Protein AF-A0AA40E541-F1 (afdb_monomer)

Structure (mmCIF, N/CA/C/O backbone):
data_AF-A0AA40E541-F1
#
_entry.id   AF-A0AA40E541-F1
#
loop_
_atom_site.group_PDB
_atom_site.id
_atom_site.type_symbol
_atom_site.label_atom_id
_atom_site.label_alt_id
_atom_site.label_comp_id
_atom_site.label_asym_id
_atom_site.label_entity_id
_atom_site.label_seq_id
_atom_site.pdbx_PDB_ins_code
_atom_site.Cartn_x
_atom_site.Cartn_y
_atom_site.Cartn_z
_atom_site.occupancy
_atom_site.B_iso_or_equiv
_atom_site.auth_seq_id
_atom_site.auth_comp_id
_atom_site.auth_asym_id
_atom_site.auth_atom_id
_atom_site.pdbx_PDB_model_num
ATOM 1 N N . MET A 1 1 ? 20.716 -29.247 -74.051 1.00 47.50 1 MET A N 1
ATOM 2 C CA . MET A 1 1 ? 21.606 -28.168 -73.575 1.00 47.50 1 MET A CA 1
ATOM 3 C C . MET A 1 1 ? 20.846 -27.416 -72.499 1.00 47.50 1 MET A C 1
ATOM 5 O O . MET A 1 1 ? 19.844 -26.790 -72.810 1.00 47.50 1 MET A O 1
ATOM 9 N N . ALA A 1 2 ? 21.219 -27.636 -71.240 1.00 46.09 2 ALA A N 1
ATOM 10 C CA . ALA A 1 2 ? 20.548 -27.084 -70.070 1.00 46.09 2 ALA A CA 1
ATOM 11 C C . ALA A 1 2 ? 21.276 -25.807 -69.642 1.00 46.09 2 ALA A C 1
ATOM 13 O O . ALA A 1 2 ? 22.461 -25.866 -69.323 1.00 46.09 2 ALA A O 1
ATOM 14 N N . THR A 1 3 ? 20.574 -24.676 -69.639 1.00 53.47 3 THR A N 1
ATOM 15 C CA . THR A 1 3 ? 21.095 -23.409 -69.116 1.00 53.47 3 THR A CA 1
ATOM 16 C C . THR A 1 3 ? 20.297 -23.066 -67.867 1.00 53.47 3 THR A C 1
ATOM 18 O O . THR A 1 3 ? 19.161 -22.608 -67.947 1.00 53.47 3 THR A O 1
ATOM 21 N N . ALA A 1 4 ? 20.886 -23.363 -66.711 1.00 47.44 4 ALA A N 1
ATOM 22 C CA . ALA A 1 4 ? 20.394 -22.940 -65.410 1.00 47.44 4 ALA A CA 1
ATOM 23 C C . ALA A 1 4 ? 20.701 -21.447 -65.214 1.00 47.44 4 ALA A C 1
ATOM 25 O O . ALA A 1 4 ? 21.838 -21.017 -65.405 1.00 47.44 4 ALA A O 1
ATOM 26 N N . LEU A 1 5 ? 19.694 -20.662 -64.832 1.00 50.91 5 LEU A N 1
ATOM 27 C CA . LEU A 1 5 ? 19.868 -19.290 -64.352 1.00 50.91 5 LEU A CA 1
ATOM 28 C C . LEU A 1 5 ? 19.997 -19.323 -62.820 1.00 50.91 5 LEU A C 1
ATOM 30 O O . LEU A 1 5 ? 19.204 -20.015 -62.175 1.00 50.91 5 LEU A O 1
ATOM 34 N N . PRO A 1 6 ? 20.963 -18.614 -62.211 1.00 55.34 6 PRO A N 1
ATOM 35 C CA . PRO A 1 6 ? 21.108 -18.603 -60.764 1.00 55.34 6 PRO A CA 1
ATOM 36 C C . PRO A 1 6 ? 20.021 -17.748 -60.103 1.00 55.34 6 PRO A C 1
ATOM 38 O O . PRO A 1 6 ? 19.799 -16.589 -60.453 1.00 55.34 6 PRO A O 1
ATOM 41 N N . VAL A 1 7 ? 19.371 -18.346 -59.106 1.00 52.56 7 VAL A N 1
ATOM 42 C CA . VAL A 1 7 ? 18.504 -17.690 -58.126 1.00 52.56 7 VAL A CA 1
ATOM 43 C C . VAL A 1 7 ? 19.366 -16.760 -57.274 1.00 52.56 7 VAL A C 1
ATOM 45 O O . VAL A 1 7 ? 20.204 -17.222 -56.503 1.00 52.56 7 VAL A O 1
ATOM 48 N N . VAL A 1 8 ? 19.161 -15.450 -57.395 1.00 52.06 8 VAL A N 1
ATOM 49 C CA . VAL A 1 8 ? 19.723 -14.471 -56.458 1.00 52.06 8 VAL A CA 1
ATOM 50 C C . VAL A 1 8 ? 18.657 -14.180 -55.407 1.00 52.06 8 VAL A C 1
ATOM 52 O O . VAL A 1 8 ? 17.771 -13.353 -55.605 1.00 52.06 8 VAL A O 1
ATOM 55 N N . LEU A 1 9 ? 18.721 -14.906 -54.290 1.00 50.31 9 LEU A N 1
ATOM 56 C CA . LEU A 1 9 ? 17.942 -14.608 -53.092 1.00 50.31 9 LEU A CA 1
ATOM 57 C C . LEU A 1 9 ? 18.606 -13.418 -52.380 1.00 50.31 9 LEU A C 1
ATOM 59 O O . LEU A 1 9 ? 19.571 -13.591 -51.637 1.00 50.31 9 LEU A O 1
ATOM 63 N N . VAL A 1 10 ? 18.121 -12.200 -52.623 1.00 54.09 10 VAL A N 1
ATOM 64 C CA . VAL A 1 10 ? 18.523 -11.028 -51.831 1.00 54.09 10 VAL A CA 1
ATOM 65 C C . VAL A 1 10 ? 17.773 -11.089 -50.501 1.00 54.09 10 VAL A C 1
ATOM 67 O O . VAL A 1 10 ? 16.615 -10.691 -50.408 1.00 54.09 10 VAL A O 1
ATOM 70 N N . LEU A 1 11 ? 18.422 -11.638 -49.474 1.00 47.00 11 LEU A N 1
ATOM 71 C CA . LEU A 1 11 ? 17.928 -11.615 -48.100 1.00 47.00 11 LEU A CA 1
ATOM 72 C C . LEU A 1 11 ? 18.256 -10.246 -47.485 1.00 47.00 11 LEU A C 1
ATOM 74 O O . LEU A 1 11 ? 19.340 -10.032 -46.944 1.00 47.00 11 LEU A O 1
ATOM 78 N N . THR A 1 12 ? 17.337 -9.291 -47.601 1.00 60.62 12 THR A N 1
ATOM 79 C CA . THR A 1 12 ? 17.442 -7.985 -46.942 1.00 60.62 12 THR A CA 1
ATOM 80 C C . THR A 1 12 ? 17.186 -8.152 -45.443 1.00 60.62 12 THR A C 1
ATOM 82 O O . THR A 1 12 ? 16.046 -8.221 -44.988 1.00 60.62 12 THR A O 1
ATOM 85 N N . LEU A 1 13 ? 18.264 -8.234 -44.661 1.00 50.56 13 L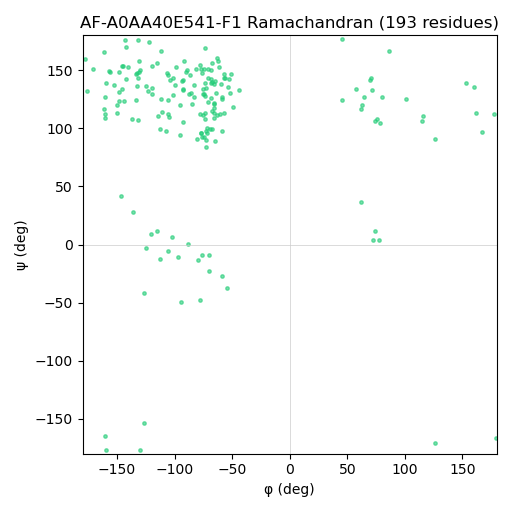EU A N 1
ATOM 86 C CA . LEU A 1 13 ? 18.227 -8.160 -43.202 1.00 50.56 13 LEU A CA 1
ATOM 87 C C . LEU A 1 13 ? 17.844 -6.729 -42.787 1.00 50.56 13 LEU A C 1
ATOM 89 O O . LEU A 1 13 ? 18.684 -5.829 -42.775 1.00 50.56 13 LEU A O 1
ATOM 93 N N . LEU A 1 14 ? 16.573 -6.504 -42.451 1.00 56.00 14 LEU A N 1
ATOM 94 C CA . LEU A 1 14 ? 16.128 -5.260 -41.827 1.00 56.00 14 LEU A CA 1
ATOM 95 C C . LEU A 1 14 ? 16.544 -5.284 -40.347 1.00 56.00 14 LEU A C 1
ATOM 97 O O . LEU A 1 14 ? 15.830 -5.815 -39.499 1.00 56.00 14 LEU A O 1
ATOM 101 N N . VAL A 1 15 ? 17.720 -4.740 -40.024 1.00 57.56 15 VAL A N 1
ATOM 102 C CA . VAL A 1 15 ? 18.107 -4.490 -38.628 1.00 57.56 15 VAL A CA 1
ATOM 103 C C . VAL A 1 15 ? 17.271 -3.317 -38.124 1.00 57.56 15 VAL A C 1
ATOM 105 O O . VAL A 1 15 ? 17.590 -2.155 -38.367 1.00 57.56 15 VAL A O 1
ATOM 108 N N . ALA A 1 16 ? 16.163 -3.625 -37.451 1.00 59.75 16 ALA A N 1
ATOM 109 C CA . ALA A 1 16 ? 15.388 -2.638 -36.717 1.00 59.75 16 ALA A CA 1
ATOM 110 C C . ALA A 1 16 ? 16.228 -2.147 -35.528 1.00 59.75 16 ALA A C 1
ATOM 112 O O . ALA A 1 16 ? 16.339 -2.811 -34.499 1.00 59.75 16 ALA A O 1
ATOM 113 N N . PHE A 1 17 ? 16.855 -0.984 -35.693 1.00 52.56 17 PHE A N 1
ATOM 114 C CA . PHE A 1 17 ? 17.489 -0.252 -34.605 1.00 52.56 17 PHE A CA 1
ATOM 115 C C . PHE A 1 17 ? 16.363 0.337 -33.748 1.00 52.56 17 PHE A C 1
ATOM 117 O O . PHE A 1 17 ? 15.855 1.419 -34.031 1.00 52.56 17 PHE A O 1
ATOM 124 N N . PHE A 1 18 ? 15.901 -0.409 -32.744 1.00 58.84 18 PHE A N 1
ATOM 125 C CA . PHE A 1 18 ? 15.016 0.151 -31.729 1.00 58.84 18 PHE A CA 1
ATOM 126 C C . PHE A 1 18 ? 15.841 1.161 -30.927 1.00 58.84 18 PHE A C 1
ATOM 128 O O . PHE A 1 18 ? 16.813 0.755 -30.285 1.00 58.84 18 PHE A O 1
ATOM 135 N N . PRO A 1 19 ? 15.527 2.468 -30.963 1.00 49.94 19 PRO A N 1
ATOM 136 C CA . PRO A 1 19 ? 16.206 3.410 -30.096 1.00 49.94 19 PRO A CA 1
ATOM 137 C C . PRO A 1 19 ? 15.874 3.022 -28.655 1.00 49.94 19 PRO A C 1
ATOM 139 O O . PRO A 1 19 ? 14.730 3.140 -28.215 1.00 49.94 19 PRO A O 1
ATOM 142 N N . THR A 1 20 ? 16.872 2.540 -27.916 1.00 56.03 20 THR A N 1
ATOM 143 C CA . THR A 1 20 ? 16.787 2.401 -26.464 1.00 56.03 20 THR A CA 1
ATOM 144 C C . THR A 1 20 ? 16.668 3.809 -25.900 1.00 56.03 20 THR A C 1
ATOM 146 O O . THR A 1 20 ? 17.668 4.481 -25.655 1.00 56.03 20 THR A O 1
ATOM 149 N N . ALA A 1 21 ? 15.438 4.303 -25.763 1.00 58.97 21 ALA A N 1
ATOM 150 C CA . ALA A 1 21 ? 15.176 5.549 -25.071 1.00 58.97 21 ALA A CA 1
ATOM 151 C C . ALA A 1 21 ? 15.742 5.400 -23.656 1.00 58.97 21 ALA A C 1
ATOM 153 O O . ALA A 1 21 ? 15.274 4.566 -22.877 1.00 58.97 21 ALA A O 1
ATOM 154 N N . ALA A 1 22 ? 16.788 6.168 -23.349 1.00 49.16 22 ALA A N 1
ATOM 155 C CA . ALA A 1 22 ? 17.340 6.261 -22.011 1.00 49.16 22 ALA A CA 1
ATOM 156 C C . ALA A 1 22 ? 16.223 6.761 -21.090 1.00 49.16 22 ALA A C 1
ATOM 158 O O . ALA A 1 22 ? 15.900 7.948 -21.059 1.00 49.16 22 ALA A O 1
ATOM 159 N N . ARG A 1 23 ? 15.565 5.836 -20.386 1.00 54.88 23 ARG A N 1
ATOM 160 C CA . ARG A 1 23 ? 14.575 6.183 -19.373 1.00 54.88 23 ARG A CA 1
ATOM 161 C C . ARG A 1 23 ? 15.326 6.901 -18.261 1.00 54.88 23 ARG A C 1
ATOM 163 O O . ARG A 1 23 ? 16.111 6.269 -17.551 1.00 54.88 23 ARG A O 1
ATOM 170 N N . ALA A 1 24 ? 15.104 8.212 -18.144 1.00 57.53 24 ALA A N 1
ATOM 171 C CA . ALA A 1 24 ? 15.492 8.977 -16.967 1.00 57.53 24 ALA A CA 1
ATOM 172 C C . ALA A 1 24 ? 15.105 8.167 -15.723 1.00 57.53 24 ALA A C 1
ATOM 174 O O . ALA A 1 24 ? 14.009 7.599 -15.682 1.00 57.53 24 ALA A O 1
ATOM 175 N N . GLN A 1 25 ? 16.021 8.042 -14.760 1.00 60.19 25 GLN A N 1
ATOM 176 C CA . GLN A 1 25 ? 15.754 7.270 -13.554 1.00 60.19 25 GLN A CA 1
ATOM 177 C C . GLN A 1 25 ? 14.777 8.037 -12.666 1.00 60.19 25 GLN A C 1
ATOM 179 O O . GLN A 1 25 ? 15.181 8.786 -11.787 1.00 60.19 25 GLN A O 1
ATOM 184 N N . GLN A 1 26 ? 13.486 7.901 -12.955 1.00 70.62 26 GLN A N 1
ATOM 185 C CA . GLN A 1 26 ? 12.441 8.387 -12.071 1.00 70.62 26 GLN A CA 1
ATOM 186 C C . GLN A 1 26 ? 12.375 7.438 -10.876 1.00 70.62 26 GLN A C 1
ATOM 188 O O . GLN A 1 26 ? 12.349 6.220 -11.054 1.00 70.62 26 GLN A O 1
ATOM 193 N N . GLN A 1 27 ? 12.436 8.013 -9.680 1.00 87.12 27 GLN A N 1
ATOM 194 C CA . GLN A 1 27 ? 12.235 7.298 -8.429 1.00 87.12 27 GLN A CA 1
ATOM 195 C C . GLN A 1 27 ? 10.741 6.989 -8.290 1.00 87.12 27 GLN A C 1
ATOM 197 O O . GLN A 1 27 ? 9.909 7.842 -8.605 1.00 87.12 27 GLN A O 1
ATOM 202 N N . LEU A 1 28 ? 10.418 5.783 -7.825 1.00 93.00 28 LEU A N 1
ATOM 203 C CA . LEU A 1 28 ? 9.060 5.423 -7.435 1.00 93.00 28 LEU A CA 1
ATOM 204 C C . LEU A 1 28 ? 8.668 6.251 -6.208 1.00 93.00 28 LEU A C 1
ATOM 206 O O . LEU A 1 28 ? 9.393 6.216 -5.215 1.00 93.00 28 LEU A O 1
ATOM 210 N N . VAL A 1 29 ? 7.589 7.032 -6.311 1.00 93.25 29 VAL A N 1
ATOM 211 C CA . VAL A 1 29 ? 7.151 7.960 -5.252 1.00 93.25 29 VAL A CA 1
ATOM 212 C C . VAL A 1 29 ? 5.626 8.056 -5.200 1.00 93.25 29 VAL A C 1
ATOM 214 O O . VAL A 1 29 ? 4.992 8.259 -6.240 1.00 93.25 29 VAL A O 1
ATOM 217 N N . PHE A 1 30 ? 5.040 7.977 -4.007 1.00 95.12 30 PHE A N 1
ATOM 218 C CA . PHE A 1 30 ? 3.647 8.311 -3.728 1.00 95.12 30 PHE A CA 1
ATOM 219 C C . PHE A 1 30 ? 3.392 9.813 -3.859 1.00 95.12 30 PHE A C 1
ATOM 221 O O . PHE A 1 30 ? 4.155 10.655 -3.399 1.00 95.12 30 PHE A O 1
ATOM 228 N N . LEU A 1 31 ? 2.257 10.164 -4.458 1.00 91.75 31 LEU A N 1
ATOM 229 C CA . LEU A 1 31 ? 1.871 11.553 -4.714 1.00 91.75 31 LEU A CA 1
ATOM 230 C C . LEU A 1 31 ? 0.768 12.062 -3.774 1.00 91.75 31 LEU A C 1
ATOM 232 O O . LEU A 1 31 ? 0.404 13.236 -3.840 1.00 91.75 31 LEU A O 1
ATOM 236 N N . ASN A 1 32 ? 0.204 11.195 -2.929 1.00 86.75 32 ASN A N 1
ATOM 237 C CA . ASN A 1 32 ? -0.943 11.537 -2.089 1.00 86.75 32 ASN A CA 1
ATOM 238 C C . ASN A 1 32 ? -0.488 12.092 -0.732 1.00 86.75 32 ASN A C 1
ATOM 240 O O . ASN A 1 32 ? 0.555 11.709 -0.205 1.00 86.75 32 ASN A O 1
ATOM 244 N N . GLY A 1 33 ? -1.287 12.997 -0.160 1.00 77.50 33 GLY A N 1
ATOM 245 C CA . GLY A 1 33 ? -0.981 13.652 1.119 1.00 77.50 33 GLY A CA 1
ATOM 246 C C . GLY A 1 33 ? -1.904 13.282 2.283 1.00 77.50 33 GLY A C 1
ATOM 247 O O . GLY A 1 33 ? -1.579 13.612 3.416 1.00 77.50 33 GLY A O 1
ATOM 248 N N . ASN A 1 34 ? -3.039 12.618 2.031 1.00 79.19 34 ASN A N 1
ATOM 249 C CA . ASN A 1 34 ? -3.995 12.224 3.069 1.00 79.19 34 ASN A CA 1
ATOM 250 C C . ASN A 1 34 ? -4.426 10.759 2.880 1.00 79.19 34 ASN A C 1
ATOM 252 O O . ASN A 1 34 ? -4.917 10.389 1.812 1.00 79.19 34 ASN A O 1
ATOM 256 N N . TYR A 1 35 ? -4.244 9.965 3.935 1.00 83.56 35 TYR A N 1
ATOM 257 C CA . TYR A 1 35 ? -4.561 8.535 4.015 1.00 83.56 35 TYR A CA 1
ATOM 258 C C . TYR A 1 35 ? -5.498 8.217 5.194 1.00 83.56 35 TYR A C 1
ATOM 260 O O . TYR A 1 35 ? -5.946 7.083 5.367 1.00 83.56 35 TYR A O 1
ATOM 268 N N . GLU A 1 36 ? -5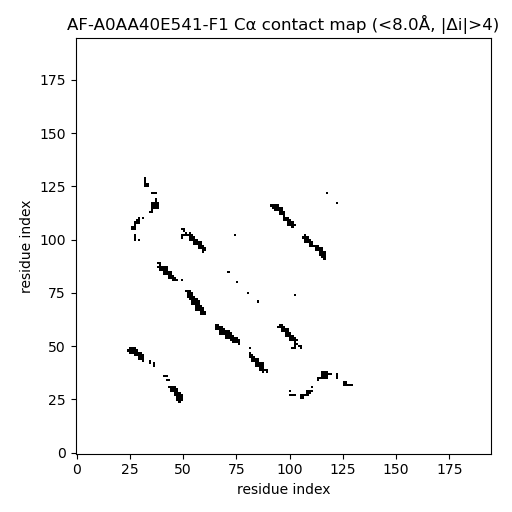.826 9.238 5.983 1.00 79.56 36 GLU A N 1
ATOM 269 C CA . GLU A 1 36 ? -6.727 9.186 7.121 1.00 79.56 36 GLU A CA 1
ATOM 270 C C . GLU A 1 36 ? -8.157 9.063 6.607 1.00 79.56 36 GLU A C 1
ATOM 272 O O . GLU A 1 36 ? -8.728 9.983 6.017 1.00 79.56 36 GLU A O 1
ATOM 277 N N . THR A 1 37 ? -8.735 7.877 6.783 1.00 80.19 37 THR A N 1
ATOM 278 C CA . THR A 1 37 ? -10.084 7.589 6.305 1.00 80.19 37 THR A CA 1
ATOM 279 C C . THR A 1 37 ? -10.922 6.883 7.367 1.00 80.19 37 THR A C 1
ATOM 281 O O . THR A 1 37 ? -10.403 6.094 8.166 1.00 80.19 37 THR A O 1
ATOM 284 N N . PRO A 1 38 ? -12.242 7.144 7.397 1.00 81.56 38 PRO A N 1
ATOM 285 C CA . PRO A 1 38 ? -13.154 6.397 8.252 1.00 81.56 38 PRO A CA 1
ATOM 286 C C . PRO A 1 38 ? -13.181 4.919 7.873 1.00 81.56 38 PRO A C 1
ATOM 288 O O . PRO A 1 38 ? -12.926 4.550 6.722 1.00 81.56 38 PRO A O 1
ATOM 291 N N . ARG A 1 39 ? -13.595 4.071 8.820 1.00 86.06 39 ARG A N 1
ATOM 292 C CA . ARG A 1 39 ? -13.736 2.631 8.579 1.00 86.06 39 ARG A CA 1
ATOM 293 C C . ARG A 1 39 ? -14.577 2.351 7.329 1.00 86.06 39 ARG A C 1
ATOM 295 O O . ARG A 1 39 ? -15.683 2.868 7.170 1.00 86.06 39 ARG A O 1
ATOM 302 N N . GLY A 1 40 ? -14.051 1.490 6.464 1.00 79.31 40 GLY A N 1
ATOM 303 C CA . GLY A 1 40 ? -14.710 1.026 5.247 1.00 79.31 40 GLY A CA 1
ATOM 304 C C . GLY A 1 40 ? -14.748 2.058 4.120 1.00 79.31 40 GLY A C 1
ATOM 305 O O . GLY A 1 40 ? -15.476 1.858 3.145 1.00 79.31 40 GLY A O 1
ATOM 306 N N . LYS A 1 41 ? -14.008 3.169 4.228 1.00 86.62 41 LYS A N 1
ATOM 307 C CA . LYS A 1 41 ? -13.880 4.138 3.138 1.00 86.62 41 LYS A CA 1
ATOM 308 C C . LYS A 1 41 ? -12.659 3.832 2.266 1.00 86.62 41 LYS A C 1
ATOM 310 O O . LYS A 1 41 ? -11.628 3.415 2.785 1.00 86.62 41 LYS A O 1
ATOM 315 N N . PRO A 1 42 ? -12.780 4.009 0.939 1.00 92.19 42 PRO A N 1
ATOM 316 C CA . PRO A 1 42 ? -11.661 3.818 0.030 1.00 92.19 42 PRO A CA 1
ATOM 317 C C . PRO A 1 42 ? -10.595 4.899 0.227 1.00 92.19 42 PRO A C 1
ATOM 319 O O . PRO A 1 42 ? -10.918 6.075 0.394 1.00 92.19 42 PRO A O 1
ATOM 322 N N . ILE A 1 43 ? -9.335 4.493 0.116 1.00 92.75 43 ILE A N 1
ATOM 323 C CA . ILE A 1 43 ? -8.160 5.358 0.106 1.00 92.75 43 ILE A CA 1
ATOM 324 C C . ILE A 1 43 ? -7.649 5.411 -1.339 1.00 92.75 43 ILE A C 1
ATOM 326 O O . ILE A 1 43 ? -7.196 4.387 -1.863 1.00 92.75 43 ILE A O 1
ATOM 330 N N . PRO A 1 44 ? -7.726 6.561 -2.033 1.00 94.06 44 PRO A N 1
ATOM 331 C CA . PRO A 1 44 ? -7.071 6.695 -3.324 1.00 94.06 44 PRO A CA 1
ATOM 332 C C . PRO A 1 44 ? -5.557 6.665 -3.113 1.00 94.06 44 PRO A C 1
ATOM 334 O O . PRO A 1 44 ? -5.048 7.288 -2.184 1.00 94.06 44 PRO A O 1
ATOM 337 N N . LEU A 1 45 ? -4.838 5.989 -4.003 1.00 95.50 45 LEU A N 1
ATOM 338 C CA . LEU A 1 45 ? -3.382 5.946 -4.070 1.00 95.50 45 LEU A CA 1
ATOM 339 C C . LEU A 1 45 ? -2.955 6.417 -5.458 1.00 95.50 45 LEU A C 1
ATOM 341 O O . LEU A 1 45 ? -3.509 5.969 -6.462 1.00 95.50 45 LEU A O 1
ATOM 345 N N . LYS A 1 46 ? -1.980 7.323 -5.518 1.00 95.94 46 LYS A N 1
ATOM 346 C CA . LYS A 1 46 ? -1.308 7.703 -6.761 1.00 95.94 46 LYS A CA 1
ATOM 347 C C . LYS A 1 46 ? 0.190 7.698 -6.559 1.00 95.94 46 LYS A C 1
ATOM 349 O O . LYS A 1 46 ? 0.667 8.044 -5.479 1.00 95.94 46 LYS A O 1
ATOM 354 N N . TRP A 1 47 ? 0.912 7.361 -7.612 1.00 95.38 47 TRP A N 1
ATOM 355 C CA . TRP A 1 47 ? 2.367 7.341 -7.615 1.00 95.38 47 TRP A CA 1
ATOM 356 C C . TRP A 1 47 ? 2.914 7.815 -8.961 1.00 95.38 47 TRP A C 1
ATOM 358 O O . TRP A 1 47 ? 2.171 8.109 -9.892 1.00 95.38 47 TRP A O 1
ATOM 368 N N . THR A 1 48 ? 4.231 7.914 -9.059 1.00 95.00 48 THR A N 1
ATOM 369 C CA . THR A 1 48 ? 4.956 8.132 -10.313 1.00 95.00 48 THR A CA 1
ATOM 370 C C . THR A 1 48 ? 6.249 7.327 -10.311 1.00 95.00 48 THR A C 1
ATOM 372 O O . THR A 1 48 ? 6.637 6.782 -9.281 1.00 95.00 48 THR A O 1
ATOM 375 N N . GLY A 1 49 ? 6.923 7.252 -11.457 1.00 91.94 49 GLY A N 1
ATOM 376 C CA . GLY A 1 49 ? 8.265 6.681 -11.571 1.00 91.94 49 GLY A CA 1
ATOM 377 C C . GLY A 1 49 ? 8.345 5.154 -11.576 1.00 91.94 49 GLY A C 1
ATOM 378 O O . GLY A 1 49 ? 9.449 4.621 -11.659 1.00 91.94 49 GLY A O 1
ATOM 379 N N . ASN A 1 50 ? 7.216 4.436 -11.561 1.00 93.88 50 ASN A N 1
ATOM 380 C CA . ASN A 1 50 ? 7.226 2.981 -11.695 1.00 93.88 50 ASN A CA 1
ATOM 381 C C . ASN A 1 50 ? 7.726 2.551 -13.083 1.00 93.88 50 ASN A C 1
ATOM 383 O O . ASN A 1 50 ? 7.368 3.117 -14.120 1.00 93.88 50 ASN A O 1
ATOM 387 N N . ARG A 1 51 ? 8.556 1.509 -13.119 1.00 90.38 51 ARG A N 1
ATOM 388 C CA . ARG A 1 51 ? 9.136 0.961 -14.356 1.00 90.38 51 ARG A CA 1
ATOM 389 C C . ARG A 1 51 ? 8.387 -0.243 -14.905 1.00 90.38 51 ARG A C 1
ATOM 391 O O . ARG A 1 51 ? 8.641 -0.636 -16.047 1.00 90.38 51 ARG A O 1
ATOM 398 N N . GLY A 1 52 ? 7.471 -0.791 -14.121 1.00 91.00 52 GLY A N 1
ATOM 399 C CA . GLY A 1 52 ? 6.659 -1.948 -14.454 1.00 91.00 52 GLY A CA 1
ATOM 400 C C . GLY A 1 52 ? 5.414 -2.031 -13.571 1.00 91.00 52 GLY A C 1
ATOM 401 O O . GLY A 1 52 ? 5.042 -1.034 -12.939 1.00 91.00 52 GLY A O 1
ATOM 402 N N . PRO A 1 53 ? 4.761 -3.203 -13.554 1.00 95.88 53 PRO A N 1
ATOM 403 C CA . PRO A 1 53 ? 3.674 -3.478 -12.630 1.00 95.88 53 PRO A CA 1
ATOM 404 C C . PRO A 1 53 ? 4.122 -3.293 -11.177 1.00 95.88 53 PRO A C 1
ATOM 406 O O . PRO A 1 53 ? 5.255 -3.633 -10.841 1.00 95.88 53 PRO A O 1
ATOM 409 N N . VAL A 1 54 ? 3.236 -2.778 -10.326 1.00 97.44 54 VAL A N 1
ATOM 410 C CA . VAL A 1 54 ? 3.555 -2.485 -8.921 1.00 97.44 54 VAL A CA 1
ATOM 411 C C . VAL A 1 54 ? 2.919 -3.489 -7.965 1.00 97.44 54 VAL A C 1
ATOM 413 O O . VAL A 1 54 ? 1.814 -3.981 -8.202 1.00 97.44 54 VAL A O 1
ATOM 416 N N . ASN A 1 55 ? 3.591 -3.764 -6.855 1.00 98.00 55 ASN A N 1
ATOM 417 C CA . ASN A 1 55 ? 2.995 -4.409 -5.693 1.00 98.00 55 ASN A CA 1
ATOM 418 C C . ASN A 1 55 ? 2.663 -3.337 -4.661 1.00 98.00 55 ASN A C 1
ATOM 420 O O . ASN A 1 55 ? 3.472 -2.443 -4.415 1.00 98.00 55 ASN A O 1
ATOM 424 N N . ILE A 1 56 ? 1.489 -3.448 -4.047 1.00 98.25 56 ILE A N 1
ATOM 425 C CA . ILE A 1 56 ? 1.055 -2.567 -2.965 1.00 98.25 56 ILE A CA 1
ATOM 426 C C . ILE A 1 56 ? 0.809 -3.431 -1.736 1.00 98.25 56 ILE A C 1
ATOM 428 O O . ILE A 1 56 ? 0.086 -4.431 -1.799 1.00 98.25 56 ILE A O 1
ATOM 432 N N . THR A 1 57 ? 1.399 -3.035 -0.614 1.00 98.31 57 THR A N 1
ATOM 433 C CA . THR A 1 57 ? 1.332 -3.780 0.644 1.00 98.31 57 THR A CA 1
ATOM 434 C C . THR A 1 57 ? 0.985 -2.834 1.785 1.00 98.31 57 THR A C 1
ATOM 436 O O . THR A 1 57 ? 1.541 -1.747 1.880 1.00 98.31 57 THR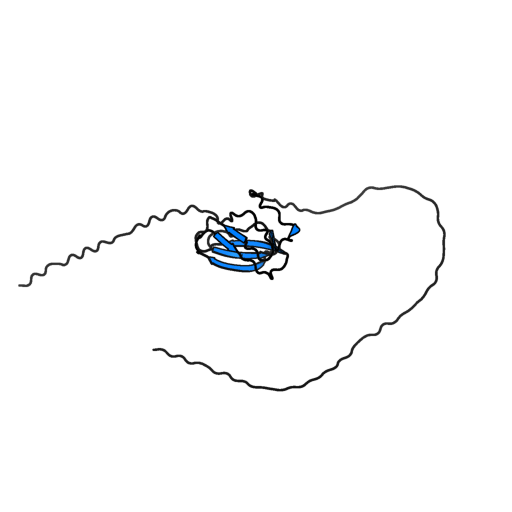 A O 1
ATOM 439 N N . LEU A 1 58 ? 0.077 -3.248 2.665 1.00 97.69 58 LEU A N 1
ATOM 440 C CA . LEU A 1 58 ? -0.186 -2.567 3.927 1.00 97.69 58 LEU A CA 1
ATOM 441 C C . LEU A 1 58 ? 0.769 -3.095 5.001 1.00 97.69 58 LEU A C 1
ATOM 443 O O . LEU A 1 58 ? 0.869 -4.310 5.214 1.00 97.69 58 LEU A O 1
ATOM 447 N N . MET A 1 59 ? 1.430 -2.175 5.686 1.00 97.81 59 MET A N 1
ATOM 448 C CA . MET A 1 59 ? 2.455 -2.415 6.693 1.00 97.81 59 MET A CA 1
ATOM 449 C C . MET A 1 59 ? 2.026 -1.824 8.044 1.00 97.81 59 MET A C 1
ATOM 451 O O . MET A 1 59 ? 1.249 -0.870 8.088 1.00 97.81 59 MET A O 1
ATOM 455 N N . ASN A 1 60 ? 2.530 -2.383 9.142 1.00 97.06 60 ASN A N 1
ATOM 456 C CA . ASN A 1 60 ? 2.338 -1.898 10.515 1.00 97.06 60 ASN A CA 1
ATOM 457 C C . ASN A 1 60 ? 3.603 -2.169 11.341 1.00 97.06 60 ASN A C 1
ATOM 459 O O . ASN A 1 60 ? 4.342 -3.106 11.047 1.00 97.06 60 ASN A O 1
ATOM 463 N N . GLY A 1 61 ? 3.840 -1.369 12.378 1.00 93.56 61 GLY A N 1
ATOM 464 C CA . GLY A 1 61 ? 4.959 -1.537 13.305 1.00 93.56 61 GLY A CA 1
ATOM 465 C C . GLY A 1 61 ? 5.799 -0.271 13.451 1.00 93.56 61 GLY A C 1
ATOM 466 O O . GLY A 1 61 ? 5.421 0.808 12.997 1.00 93.56 61 GLY A O 1
ATOM 467 N N . LEU A 1 62 ? 6.941 -0.407 14.125 1.00 90.06 62 LEU A N 1
ATOM 468 C CA . LEU A 1 62 ? 7.967 0.638 14.188 1.00 90.06 62 LEU A CA 1
ATOM 469 C C . LEU A 1 62 ? 8.777 0.650 12.888 1.00 90.06 62 LEU A C 1
ATOM 471 O O . LEU A 1 62 ? 8.913 -0.394 12.256 1.00 90.06 62 LEU A O 1
ATOM 475 N N . ASP A 1 63 ? 9.371 1.790 12.528 1.00 86.69 63 ASP A N 1
ATOM 476 C CA . ASP A 1 63 ? 10.125 1.960 11.274 1.00 86.69 63 ASP A CA 1
ATOM 477 C C . ASP A 1 63 ? 11.239 0.910 11.097 1.00 86.69 63 ASP A C 1
ATOM 479 O O . ASP A 1 63 ? 11.463 0.380 10.010 1.00 86.69 63 ASP A O 1
ATOM 483 N N . GLU A 1 64 ? 11.914 0.547 12.190 1.00 89.19 64 GLU A N 1
ATOM 484 C CA . GLU A 1 64 ? 12.976 -0.469 12.212 1.00 89.19 64 GLU A CA 1
ATOM 485 C C . GLU A 1 64 ? 12.459 -1.919 12.144 1.00 89.19 64 GLU A C 1
ATOM 487 O O . GLU A 1 64 ? 13.241 -2.862 12.003 1.00 89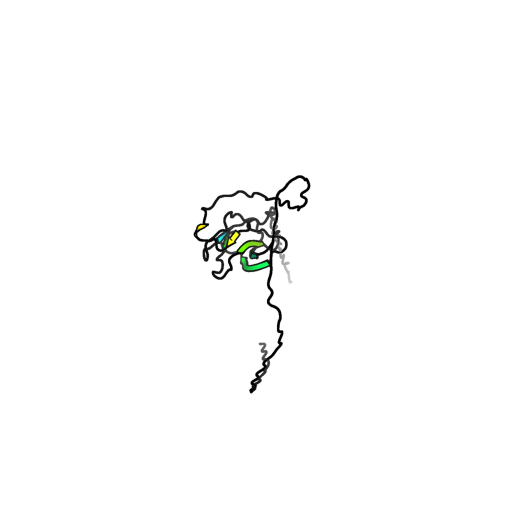.19 64 GLU A O 1
ATOM 492 N N . ASN A 1 65 ? 11.143 -2.121 12.257 1.00 92.88 65 ASN A N 1
ATOM 493 C CA . ASN A 1 65 ? 10.520 -3.438 12.307 1.00 92.88 65 ASN A CA 1
ATOM 494 C C . ASN A 1 65 ? 9.129 -3.494 11.652 1.00 92.88 65 ASN A C 1
ATOM 496 O O . ASN A 1 65 ? 8.224 -4.146 12.175 1.00 92.88 65 ASN A O 1
ATOM 500 N N . LEU A 1 66 ? 8.955 -2.843 10.499 1.00 95.12 66 LEU A N 1
ATOM 501 C CA . LEU A 1 66 ? 7.702 -2.901 9.746 1.00 95.12 66 LEU A CA 1
ATOM 502 C C . LEU A 1 66 ? 7.346 -4.346 9.364 1.00 95.12 66 LEU A C 1
ATOM 504 O O . LEU A 1 66 ? 8.112 -5.056 8.709 1.00 95.12 66 LEU A O 1
ATOM 508 N N . GLN A 1 67 ? 6.145 -4.763 9.749 1.00 97.25 67 GLN A N 1
ATOM 509 C CA . GLN A 1 67 ? 5.563 -6.060 9.441 1.00 97.25 67 GLN A CA 1
ATOM 510 C C . GLN A 1 67 ? 4.509 -5.923 8.349 1.00 97.25 67 GLN A C 1
ATOM 512 O O . GLN A 1 67 ? 3.712 -4.984 8.327 1.00 97.25 67 GLN A O 1
ATOM 517 N N . ARG A 1 68 ? 4.473 -6.909 7.451 1.00 97.31 68 ARG A N 1
ATOM 518 C CA . ARG A 1 68 ? 3.417 -7.018 6.446 1.00 97.31 68 ARG A CA 1
ATOM 519 C C . ARG A 1 68 ? 2.110 -7.423 7.118 1.00 97.31 68 ARG A C 1
ATOM 521 O O . ARG A 1 68 ? 2.027 -8.504 7.691 1.00 97.31 68 ARG A O 1
ATOM 528 N N . VAL A 1 69 ? 1.081 -6.601 6.945 1.00 97.50 69 VAL A N 1
ATOM 529 C CA . VAL A 1 69 ? -0.282 -6.890 7.407 1.00 97.50 69 VAL A CA 1
ATOM 530 C C . VAL A 1 69 ? -1.096 -7.527 6.290 1.00 97.50 69 VAL A C 1
ATOM 532 O O . VAL A 1 69 ? -1.720 -8.566 6.482 1.00 97.50 69 VAL A O 1
ATOM 535 N N . LEU A 1 70 ? -1.075 -6.911 5.106 1.00 97.00 70 LEU A N 1
ATOM 536 C CA . LEU A 1 70 ? -1.921 -7.305 3.984 1.00 97.00 70 LEU A CA 1
ATOM 537 C C . LEU A 1 70 ? -1.216 -7.032 2.656 1.00 97.00 70 LEU A C 1
ATOM 539 O O . LEU A 1 70 ? -0.742 -5.925 2.418 1.00 97.00 70 LEU A O 1
ATOM 543 N N . VAL A 1 71 ? -1.205 -8.017 1.757 1.00 97.94 71 VAL A N 1
ATOM 544 C CA . VAL A 1 71 ? -0.907 -7.764 0.341 1.00 97.94 71 VAL A CA 1
ATOM 545 C C . VAL A 1 71 ? -2.166 -7.185 -0.290 1.00 97.94 71 VAL A C 1
ATOM 547 O O . VAL A 1 71 ? -3.180 -7.872 -0.381 1.00 97.94 71 VAL A O 1
ATOM 550 N N . VAL A 1 72 ? -2.113 -5.917 -0.692 1.00 97.38 72 VAL A N 1
ATOM 551 C CA . VAL A 1 72 ? -3.263 -5.215 -1.273 1.00 97.38 72 VAL A CA 1
ATOM 552 C C . VAL A 1 72 ? -3.447 -5.631 -2.728 1.00 97.38 72 VAL A C 1
ATOM 554 O O . VAL A 1 72 ? -4.551 -5.972 -3.147 1.00 97.38 72 VAL A O 1
ATOM 557 N N . VAL A 1 73 ? -2.359 -5.618 -3.500 1.00 97.88 73 VAL A N 1
ATOM 558 C CA . VAL A 1 73 ? -2.336 -6.092 -4.886 1.00 97.88 73 VAL A CA 1
ATOM 559 C C . VAL A 1 73 ? -0.910 -6.467 -5.293 1.00 97.88 73 VAL A C 1
ATOM 561 O O . VAL A 1 73 ? 0.059 -5.879 -4.814 1.00 97.88 73 VAL A O 1
ATOM 564 N N . THR A 1 74 ? -0.778 -7.444 -6.190 1.00 97.75 74 THR A N 1
ATOM 565 C CA . THR A 1 74 ? 0.499 -7.878 -6.772 1.00 97.75 74 THR A CA 1
ATOM 566 C C . THR A 1 74 ? 0.461 -7.687 -8.281 1.00 97.75 74 THR A C 1
ATOM 568 O O . THR A 1 74 ? -0.519 -8.062 -8.924 1.00 97.75 74 THR A O 1
ATOM 571 N N . GLY A 1 75 ? 1.525 -7.122 -8.851 1.00 96.38 75 GLY A N 1
ATOM 572 C CA . GLY A 1 75 ? 1.669 -6.946 -10.293 1.00 96.38 75 GLY A CA 1
ATOM 573 C C . GLY A 1 75 ? 0.598 -6.049 -10.917 1.00 96.38 75 GLY A C 1
ATOM 574 O O . GLY A 1 75 ? 0.148 -6.312 -12.033 1.00 96.38 75 GLY A O 1
ATOM 575 N N . TYR A 1 76 ? 0.163 -5.004 -10.213 1.00 97.31 76 TYR A N 1
ATOM 576 C CA . TYR A 1 76 ? -0.835 -4.075 -10.723 1.00 97.31 76 TYR A CA 1
ATOM 577 C C . TYR A 1 76 ? -0.296 -3.296 -11.928 1.00 97.31 76 TYR A C 1
ATOM 579 O O . TYR A 1 76 ? 0.696 -2.578 -11.832 1.00 97.31 76 TYR A O 1
ATOM 587 N N . ALA A 1 77 ? -0.990 -3.426 -13.057 1.00 94.25 77 ALA A N 1
ATOM 588 C CA . ALA A 1 77 ? -0.749 -2.686 -14.297 1.00 94.25 77 ALA A CA 1
ATOM 589 C C . ALA A 1 77 ? -2.073 -2.189 -14.915 1.00 94.25 77 ALA A C 1
ATOM 591 O O . ALA A 1 77 ? -2.209 -2.101 -16.136 1.00 94.25 77 ALA A O 1
ATOM 592 N N . GLY A 1 78 ? -3.085 -1.958 -14.069 1.00 90.31 78 GLY A N 1
ATOM 593 C CA . GLY A 1 78 ? -4.425 -1.559 -14.500 1.00 90.31 78 GLY A CA 1
ATOM 594 C C . GLY A 1 78 ? -4.494 -0.106 -14.988 1.00 90.31 78 GLY A C 1
ATOM 595 O O . GLY A 1 78 ? -3.534 0.639 -14.830 1.00 90.31 78 GLY A O 1
ATOM 596 N N . PRO A 1 79 ? -5.609 0.311 -15.615 1.00 89.81 79 PRO A N 1
ATOM 597 C CA . PRO A 1 79 ? -5.826 1.701 -15.998 1.00 89.81 79 PRO A CA 1
ATOM 598 C C . PRO A 1 79 ? -6.443 2.532 -14.845 1.00 89.81 79 PRO A C 1
ATOM 600 O O . PRO A 1 79 ? -7.489 2.139 -14.322 1.00 89.81 79 PRO A O 1
ATOM 603 N N . PRO A 1 80 ? -5.886 3.714 -14.510 1.00 92.56 80 PRO A N 1
ATOM 604 C CA . PRO A 1 80 ? -4.621 4.249 -15.009 1.00 92.56 80 PRO A CA 1
ATOM 605 C C . PRO A 1 80 ? -3.413 3.570 -14.314 1.00 92.56 80 PRO A C 1
ATOM 607 O O . PRO A 1 80 ? -3.527 3.147 -13.166 1.00 92.56 80 PRO A O 1
ATOM 610 N N . PRO A 1 81 ? -2.252 3.459 -14.988 1.00 91.06 81 PRO A N 1
ATOM 611 C CA . PRO A 1 81 ? -1.108 2.666 -14.505 1.00 91.06 81 PRO A CA 1
ATOM 612 C C . PRO A 1 81 ? -0.402 3.258 -13.275 1.00 91.06 81 PRO A C 1
ATOM 614 O O . PRO A 1 81 ? 0.4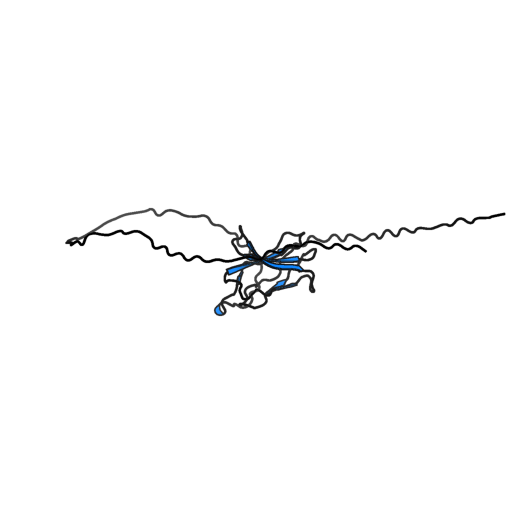89 2.626 -12.708 1.00 91.06 81 PRO A O 1
ATOM 617 N N . ASP A 1 82 ? -0.776 4.478 -12.901 1.00 94.50 82 ASP A N 1
ATOM 618 C CA . ASP A 1 82 ? -0.214 5.308 -11.840 1.00 94.50 82 ASP A CA 1
ATOM 619 C C . ASP A 1 82 ? -1.211 5.576 -10.695 1.00 94.50 82 ASP A C 1
ATOM 621 O O . ASP A 1 82 ? -0.975 6.449 -9.853 1.00 94.50 82 ASP A O 1
ATOM 625 N N . SER A 1 83 ? -2.347 4.864 -10.651 1.00 95.25 83 SER A N 1
ATOM 626 C CA . SER A 1 83 ? -3.286 4.965 -9.532 1.00 95.25 83 SER A CA 1
ATOM 627 C C . SER A 1 83 ? -3.974 3.654 -9.173 1.00 95.25 83 SER A C 1
ATOM 629 O O . SER A 1 83 ? -4.156 2.762 -9.994 1.00 95.25 83 SER A O 1
ATOM 631 N N . PHE A 1 84 ? -4.382 3.551 -7.912 1.00 96.50 84 PHE A N 1
ATOM 632 C CA . PHE A 1 84 ? -5.161 2.437 -7.388 1.00 96.50 84 PHE A CA 1
ATOM 633 C C . PHE A 1 84 ? -6.085 2.935 -6.281 1.00 96.50 84 PHE A C 1
ATOM 635 O O . PHE A 1 84 ? -5.752 3.870 -5.557 1.00 96.50 84 PHE A O 1
ATOM 642 N N . VAL A 1 85 ? -7.251 2.312 -6.131 1.00 95.69 85 VAL A N 1
ATOM 643 C CA . VAL A 1 85 ? -8.152 2.594 -5.011 1.00 95.69 85 VAL A CA 1
ATOM 644 C C . VAL A 1 85 ? -8.050 1.440 -4.031 1.00 95.69 85 VAL A C 1
ATOM 646 O O . VAL A 1 85 ? -8.498 0.334 -4.319 1.00 95.69 85 VAL A O 1
ATOM 649 N N . PHE A 1 86 ? -7.447 1.700 -2.876 1.00 95.19 86 PHE A N 1
ATOM 650 C CA . PHE A 1 86 ? -7.368 0.723 -1.805 1.00 95.19 86 PHE A CA 1
ATOM 651 C C . PHE A 1 86 ? -8.659 0.740 -0.990 1.00 95.19 86 PHE A C 1
ATOM 653 O O . PHE A 1 86 ? -9.087 1.785 -0.507 1.00 95.19 86 PHE A O 1
ATOM 660 N N . ASN A 1 87 ? -9.280 -0.425 -0.822 1.00 94.31 87 ASN A N 1
ATOM 661 C CA . ASN A 1 87 ? -10.424 -0.630 0.058 1.00 94.31 87 ASN A CA 1
ATOM 662 C C . ASN A 1 87 ? -9.956 -1.422 1.286 1.00 94.31 87 ASN A C 1
ATOM 664 O O . ASN A 1 87 ? -9.852 -2.648 1.195 1.00 94.31 87 ASN A O 1
ATOM 668 N N . PRO A 1 88 ? -9.656 -0.761 2.420 1.00 93.00 88 PRO A N 1
ATOM 669 C CA . PRO A 1 88 ? -9.190 -1.470 3.598 1.00 93.00 88 PRO A CA 1
ATOM 670 C C . PRO A 1 88 ? -10.288 -2.398 4.143 1.00 93.00 88 PRO A C 1
ATOM 672 O O . PRO A 1 88 ? -11.459 -1.995 4.176 1.00 93.00 88 PRO A O 1
ATOM 675 N N . PRO A 1 89 ? -9.940 -3.612 4.607 1.00 92.12 89 PRO A N 1
ATOM 676 C CA . PRO A 1 89 ? -10.895 -4.505 5.253 1.00 92.12 89 PRO A CA 1
ATOM 677 C C . PRO A 1 89 ? -11.570 -3.834 6.458 1.00 92.12 89 PRO A C 1
ATOM 679 O O . PRO A 1 89 ? -10.955 -3.057 7.194 1.00 92.12 89 PRO A O 1
ATOM 682 N N . SER A 1 90 ? -12.857 -4.109 6.670 1.00 88.62 90 SER A N 1
ATOM 683 C CA . SER A 1 90 ? -13.622 -3.519 7.781 1.00 88.62 90 SER A CA 1
ATOM 684 C C . SER A 1 90 ? -13.204 -4.049 9.154 1.00 88.62 90 SER A C 1
ATOM 686 O O . SER A 1 90 ? -13.442 -3.391 10.165 1.00 88.62 90 SER A O 1
ATOM 688 N N . ASP A 1 91 ? -12.610 -5.236 9.176 1.00 90.75 91 ASP A N 1
ATOM 689 C CA . ASP A 1 91 ? -12.088 -5.962 10.331 1.00 90.75 91 ASP A CA 1
ATOM 690 C C . ASP A 1 91 ? -10.634 -5.603 10.667 1.00 90.75 91 ASP A C 1
ATOM 692 O O . ASP A 1 91 ? -10.097 -6.111 11.650 1.00 90.75 91 ASP A O 1
ATOM 696 N N . LEU A 1 92 ? -10.009 -4.694 9.905 1.00 92.25 92 LEU A N 1
ATOM 697 C CA . LEU A 1 92 ? -8.681 -4.195 10.239 1.00 92.25 92 LEU A CA 1
ATOM 698 C C . LEU A 1 92 ? -8.713 -3.539 11.642 1.00 92.25 92 LEU A C 1
ATOM 700 O O . LEU A 1 92 ? -9.587 -2.689 11.900 1.00 92.25 92 LEU A O 1
ATOM 704 N N . PRO A 1 93 ? -7.816 -3.946 12.564 1.00 92.69 93 PRO A N 1
ATOM 705 C CA . PRO A 1 93 ? -7.780 -3.390 13.909 1.00 92.69 93 PRO A CA 1
ATOM 706 C C . PRO A 1 93 ? -7.445 -1.896 13.884 1.00 92.69 93 PRO A C 1
ATOM 708 O O . PRO A 1 93 ? -6.947 -1.368 12.894 1.00 92.69 93 PRO A O 1
ATOM 711 N N . THR A 1 94 ? -7.766 -1.199 14.974 1.00 92.81 94 THR A N 1
ATOM 712 C CA . THR A 1 94 ? -7.380 0.207 15.115 1.00 92.81 94 THR A CA 1
ATOM 713 C C . THR A 1 94 ? -5.898 0.290 15.441 1.00 92.81 94 THR A C 1
ATOM 715 O O . THR A 1 94 ? -5.500 -0.097 16.537 1.00 92.81 94 THR A O 1
ATOM 718 N N . ASP A 1 95 ? -5.104 0.804 14.507 1.00 94.00 95 ASP A N 1
ATOM 719 C CA . ASP A 1 95 ? -3.658 0.962 14.666 1.00 94.00 95 ASP A CA 1
ATOM 720 C C . ASP A 1 95 ? -3.106 2.006 13.676 1.00 94.00 95 ASP A C 1
ATOM 722 O O . ASP A 1 95 ? -3.854 2.646 12.929 1.00 94.00 95 ASP A O 1
ATOM 726 N N . PHE A 1 96 ? -1.790 2.186 13.686 1.00 93.62 96 PHE A N 1
ATOM 727 C CA . PHE A 1 96 ? -1.033 2.956 12.719 1.00 93.62 96 PHE A CA 1
ATOM 728 C C . PHE A 1 96 ? -0.531 2.068 11.585 1.00 93.62 96 PHE A C 1
ATOM 730 O O . PHE A 1 96 ? 0.046 1.003 11.806 1.00 93.62 96 PHE A O 1
ATOM 737 N N . TYR A 1 97 ? -0.718 2.541 10.362 1.00 95.25 97 TYR A N 1
ATOM 738 C CA . TYR A 1 97 ? -0.365 1.820 9.154 1.00 95.25 97 TYR A CA 1
ATOM 739 C C . TYR A 1 97 ? 0.429 2.696 8.198 1.00 95.25 97 TYR A C 1
ATOM 741 O O . TYR A 1 97 ? 0.345 3.924 8.219 1.00 95.25 97 TYR A O 1
ATOM 749 N N . GLU A 1 98 ? 1.162 2.023 7.324 1.00 95.75 98 GLU A N 1
ATOM 750 C CA . GLU A 1 98 ? 1.823 2.598 6.161 1.00 95.75 98 GLU A CA 1
ATOM 751 C C . GLU A 1 98 ? 1.495 1.742 4.945 1.00 95.75 98 GLU A C 1
ATOM 753 O O . GLU A 1 98 ? 1.312 0.528 5.052 1.00 95.75 98 GLU A O 1
ATOM 758 N N . ILE A 1 99 ? 1.414 2.360 3.773 1.00 96.88 99 ILE A N 1
ATOM 759 C CA . ILE A 1 99 ? 1.270 1.632 2.518 1.00 96.88 99 ILE A CA 1
ATOM 760 C C . ILE A 1 99 ? 2.616 1.685 1.809 1.00 96.88 99 ILE A C 1
ATOM 762 O O . ILE A 1 99 ? 3.145 2.762 1.561 1.00 96.88 99 ILE A O 1
ATOM 766 N N . GLN A 1 100 ? 3.154 0.515 1.486 1.00 97.25 100 GLN A N 1
ATOM 767 C CA . GLN A 1 100 ? 4.355 0.335 0.682 1.00 97.25 100 GLN A CA 1
ATOM 768 C C . GLN A 1 100 ? 3.969 0.139 -0.785 1.00 97.25 100 GLN A C 1
ATOM 770 O O . GLN A 1 100 ? 3.024 -0.599 -1.084 1.00 97.25 100 GLN A O 1
ATOM 775 N N . ILE A 1 101 ? 4.748 0.725 -1.693 1.00 97.38 101 ILE A N 1
ATOM 776 C CA . ILE A 1 101 ? 4.719 0.425 -3.125 1.00 97.38 101 ILE A CA 1
ATOM 777 C C . ILE A 1 101 ? 6.110 0.039 -3.633 1.00 97.38 101 ILE A C 1
ATOM 779 O O . ILE A 1 101 ? 7.106 0.681 -3.309 1.00 97.38 101 ILE A O 1
ATOM 783 N N . GLU A 1 102 ? 6.178 -1.004 -4.456 1.00 96.50 102 GLU A N 1
ATOM 784 C CA . GLU A 1 102 ? 7.402 -1.452 -5.128 1.00 96.50 102 GLU A CA 1
ATOM 785 C C . GLU A 1 102 ? 7.103 -1.897 -6.566 1.00 96.50 102 GLU A C 1
ATOM 787 O O . GLU A 1 102 ? 6.000 -2.349 -6.863 1.00 96.50 102 GLU A O 1
ATOM 792 N N . ASP A 1 103 ? 8.081 -1.804 -7.464 1.00 95.75 103 ASP A N 1
ATOM 793 C CA . ASP A 1 103 ? 7.982 -2.266 -8.861 1.00 95.75 103 ASP A CA 1
ATOM 794 C C . ASP A 1 103 ? 9.037 -3.336 -9.212 1.00 95.75 103 ASP A C 1
ATOM 796 O O . ASP A 1 103 ? 9.222 -3.684 -10.380 1.00 95.75 103 ASP A O 1
ATOM 800 N N . GLY A 1 104 ? 9.764 -3.833 -8.203 1.00 92.50 104 GLY A N 1
ATOM 801 C CA . GLY A 1 104 ? 10.845 -4.812 -8.346 1.00 92.50 104 GLY A CA 1
ATOM 802 C C . GLY A 1 104 ? 12.139 -4.271 -8.970 1.00 92.50 104 GLY A C 1
ATOM 803 O O . GLY A 1 104 ? 13.066 -5.048 -9.194 1.00 92.50 104 GLY A O 1
ATOM 804 N N . VAL A 1 105 ? 12.221 -2.968 -9.267 1.00 90.75 105 VAL A N 1
ATOM 805 C CA . VAL A 1 105 ? 13.397 -2.335 -9.893 1.00 90.75 105 VAL A CA 1
ATOM 806 C C . VAL A 1 105 ? 13.890 -1.129 -9.093 1.00 90.75 105 VAL A C 1
ATOM 808 O O . VAL A 1 105 ? 15.095 -0.932 -8.947 1.00 90.75 105 VAL A O 1
ATOM 811 N N . SER A 1 106 ? 12.965 -0.311 -8.607 1.00 90.31 106 SER A N 1
ATOM 812 C CA . SER A 1 106 ? 13.195 0.899 -7.824 1.00 90.31 106 SER A CA 1
ATOM 813 C C . SER A 1 106 ? 13.189 0.570 -6.329 1.00 90.31 106 SER A C 1
ATOM 815 O O . SER A 1 106 ? 12.594 -0.424 -5.910 1.00 90.31 106 SER A O 1
ATOM 817 N N . ASN A 1 107 ? 13.813 1.419 -5.506 1.00 92.81 107 ASN A N 1
ATOM 818 C CA . ASN A 1 107 ? 13.636 1.312 -4.055 1.00 92.81 107 ASN A CA 1
ATOM 819 C C . ASN A 1 107 ? 12.146 1.486 -3.710 1.00 92.81 107 ASN A C 1
ATOM 821 O O . ASN A 1 107 ? 11.528 2.387 -4.292 1.00 92.81 107 ASN A O 1
ATOM 825 N N . PRO A 1 108 ? 11.589 0.680 -2.785 1.00 94.94 108 PRO A N 1
ATOM 826 C CA . PRO A 1 108 ? 10.216 0.851 -2.336 1.00 94.94 108 PRO A CA 1
ATOM 827 C C . PRO A 1 108 ? 9.988 2.249 -1.768 1.00 94.94 108 PRO A C 1
ATOM 829 O O . PRO A 1 108 ? 10.885 2.817 -1.140 1.00 94.94 108 PRO A O 1
ATOM 832 N N . ASP A 1 109 ? 8.780 2.762 -1.957 1.00 96.00 109 ASP A N 1
ATOM 833 C CA . ASP A 1 109 ? 8.326 3.999 -1.330 1.00 96.00 109 ASP A CA 1
ATOM 834 C C . ASP A 1 109 ? 7.169 3.726 -0.371 1.00 96.00 109 ASP A C 1
ATOM 836 O O . ASP A 1 109 ? 6.467 2.717 -0.500 1.00 96.00 109 ASP A O 1
ATOM 840 N N . TYR A 1 110 ? 6.990 4.618 0.600 1.00 95.19 110 TYR A N 1
ATOM 841 C CA . TYR A 1 110 ? 6.024 4.462 1.682 1.00 95.19 110 TYR A CA 1
ATOM 842 C C . TYR A 1 110 ? 5.211 5.736 1.857 1.00 95.19 110 TYR A C 1
ATOM 844 O O . TYR A 1 110 ? 5.715 6.853 1.740 1.00 95.19 110 TYR A O 1
ATOM 852 N N . THR A 1 111 ? 3.932 5.574 2.171 1.00 94.69 111 THR A N 1
ATOM 853 C CA . THR A 1 111 ? 3.116 6.695 2.632 1.00 94.69 111 THR A CA 1
ATOM 854 C C . THR A 1 111 ? 3.598 7.156 4.010 1.00 94.69 111 THR A C 1
ATOM 856 O O . THR A 1 111 ? 4.114 6.341 4.773 1.00 94.69 111 THR A O 1
ATOM 859 N N . PRO A 1 112 ? 3.346 8.415 4.408 1.00 92.06 112 PRO A N 1
ATOM 860 C CA . PRO A 1 112 ? 3.380 8.777 5.818 1.00 92.06 112 PRO A CA 1
ATOM 861 C C . PRO A 1 112 ? 2.515 7.819 6.638 1.00 92.06 112 PRO A C 1
ATOM 863 O O . PRO A 1 112 ? 1.469 7.362 6.165 1.00 92.06 112 PRO A O 1
ATOM 866 N N . ARG A 1 113 ? 2.935 7.547 7.871 1.00 92.31 113 ARG A N 1
ATOM 867 C CA . ARG A 1 113 ? 2.169 6.725 8.801 1.00 92.31 113 ARG A CA 1
ATOM 868 C C . ARG A 1 113 ? 0.840 7.396 9.147 1.00 92.31 113 ARG A C 1
ATOM 870 O O . ARG A 1 113 ? 0.825 8.562 9.534 1.00 92.31 113 ARG A O 1
ATOM 877 N N . PHE A 1 114 ? -0.259 6.657 9.044 1.00 91.00 114 PHE A N 1
ATOM 878 C CA . PHE A 1 114 ? -1.615 7.144 9.316 1.00 91.00 114 PHE A CA 1
ATOM 879 C C . PHE A 1 114 ? -2.356 6.203 10.265 1.00 91.00 114 PHE A C 1
ATOM 881 O O . PHE A 1 114 ? -2.108 4.998 10.273 1.00 91.00 114 PHE A O 1
ATOM 888 N N . GLN A 1 115 ? -3.272 6.738 11.072 1.00 91.44 115 GLN A N 1
ATOM 889 C CA . GLN A 1 115 ? -4.140 5.915 11.912 1.00 91.44 115 GLN A CA 1
ATOM 890 C C . GLN A 1 115 ? -5.338 5.413 11.098 1.00 91.44 115 GLN A C 1
ATOM 892 O O . GLN A 1 115 ? -5.952 6.175 10.350 1.00 91.44 115 GLN A O 1
ATOM 897 N N . TYR A 1 116 ? -5.708 4.142 11.255 1.00 91.19 116 TYR A N 1
ATOM 898 C CA . TYR A 1 116 ? -6.936 3.608 10.673 1.00 91.19 116 TYR A CA 1
ATOM 899 C C . TYR A 1 116 ? -7.631 2.607 11.611 1.00 91.19 116 TYR A C 1
ATOM 901 O O . TYR A 1 116 ? -6.954 1.797 12.237 1.00 91.19 116 TYR A O 1
ATOM 909 N N . PRO A 1 117 ? -8.977 2.600 11.661 1.00 91.50 117 PRO A N 1
ATOM 910 C CA . PRO A 1 117 ? -9.832 3.667 11.153 1.00 91.50 117 PRO A CA 1
ATOM 911 C C . PRO A 1 117 ? -9.680 4.922 12.011 1.00 91.50 117 PRO A C 1
ATOM 913 O O . PRO A 1 117 ? -9.453 4.833 13.218 1.00 91.50 117 PRO A O 1
ATOM 916 N N . VAL A 1 118 ? -9.862 6.083 11.395 1.00 85.25 118 VAL A N 1
ATOM 917 C CA . VAL A 1 118 ? -9.935 7.341 12.143 1.00 85.25 118 VAL A CA 1
ATOM 918 C C . VAL A 1 118 ? -11.280 7.389 12.880 1.00 85.25 118 VAL A C 1
ATOM 920 O O . VAL A 1 118 ? -12.307 7.039 12.275 1.00 85.25 118 VAL A O 1
ATOM 923 N N . PRO A 1 119 ? -11.316 7.783 14.167 1.00 78.81 119 PRO A N 1
ATOM 924 C CA . PRO A 1 119 ? -12.564 8.093 14.856 1.00 78.81 119 PRO A CA 1
ATOM 925 C C . PRO A 1 119 ? -13.374 9.114 14.051 1.00 78.81 119 PRO A C 1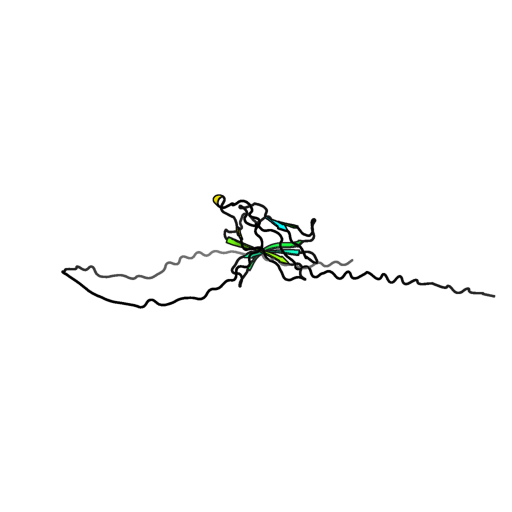
ATOM 927 O O . PRO A 1 119 ? -12.814 10.031 13.458 1.00 78.81 119 PRO A O 1
ATOM 930 N N . ALA A 1 120 ? -14.700 8.972 14.017 1.00 70.12 120 ALA A N 1
ATOM 931 C CA . ALA A 1 120 ? -15.545 9.859 13.212 1.00 70.12 120 ALA A CA 1
ATOM 932 C C . ALA A 1 120 ? -15.397 11.348 13.594 1.00 70.12 120 ALA A C 1
ATOM 934 O O . ALA A 1 120 ? -15.589 12.212 12.742 1.00 70.12 120 ALA A O 1
ATOM 935 N N . ASP A 1 121 ? -15.024 11.626 14.845 1.00 72.44 121 ASP A N 1
ATOM 936 C CA . ASP A 1 121 ? -14.839 12.971 15.393 1.00 72.44 121 ASP A CA 1
ATOM 937 C C . ASP A 1 121 ? -13.490 13.628 15.023 1.00 72.44 121 ASP A C 1
ATOM 939 O O . ASP A 1 121 ? -13.356 14.839 15.174 1.00 72.44 121 ASP A O 1
ATOM 943 N N . ASP A 1 122 ? -12.519 12.870 14.495 1.00 66.75 122 ASP A N 1
ATOM 944 C CA . ASP A 1 122 ? -11.154 13.345 14.180 1.00 66.75 122 ASP A CA 1
ATOM 945 C C . ASP A 1 122 ? -10.916 13.614 12.680 1.00 66.75 122 ASP A C 1
ATOM 947 O O . ASP A 1 122 ? -9.801 13.913 12.254 1.00 66.75 122 ASP A O 1
ATOM 951 N N . ILE A 1 123 ? -11.954 13.533 11.839 1.00 65.31 123 ILE A N 1
ATOM 952 C CA . ILE A 1 123 ? -11.809 13.754 10.393 1.00 65.31 123 ILE A CA 1
ATOM 953 C C . ILE A 1 123 ? -11.642 15.255 10.110 1.00 65.31 123 ILE A C 1
ATOM 955 O O . ILE A 1 123 ? -12.613 15.989 9.909 1.00 65.31 123 ILE A O 1
ATOM 959 N N . LEU A 1 124 ? -10.396 15.717 10.050 1.00 61.72 124 LEU A N 1
ATOM 960 C CA . LEU A 1 124 ? -10.050 17.042 9.542 1.00 61.72 124 LEU A CA 1
ATOM 961 C C . LEU A 1 124 ? -10.123 17.059 7.997 1.00 61.72 124 LEU A C 1
ATOM 963 O O . LEU A 1 124 ? -9.859 16.045 7.344 1.00 61.72 124 LEU A O 1
ATOM 967 N N . PRO A 1 125 ? -10.488 18.192 7.363 1.00 53.81 125 PRO A N 1
ATOM 968 C CA . PRO A 1 125 ? -10.488 18.305 5.904 1.00 53.81 125 PRO A CA 1
ATOM 969 C C . PRO A 1 125 ? -9.071 18.097 5.333 1.00 53.81 125 PRO A C 1
ATOM 971 O O . PRO A 1 125 ? -8.086 18.392 6.015 1.00 53.81 125 PRO A O 1
ATOM 974 N N . PRO A 1 126 ? -8.936 17.615 4.079 1.00 50.31 126 PRO A N 1
ATOM 975 C CA . PRO A 1 126 ? -7.635 17.286 3.508 1.00 50.31 126 PRO A CA 1
ATOM 976 C C . PRO A 1 126 ? -6.730 18.523 3.466 1.00 50.31 126 PRO A C 1
ATOM 978 O O . PRO A 1 126 ? -6.978 19.465 2.713 1.00 50.31 126 PRO A O 1
ATOM 981 N N . SER A 1 127 ? -5.669 18.503 4.272 1.00 49.88 127 SER A N 1
ATOM 982 C CA . SER A 1 127 ? -4.607 19.507 4.239 1.00 49.88 127 SER A CA 1
ATOM 983 C C . SER A 1 127 ? -3.600 19.112 3.162 1.00 49.88 127 SER A C 1
ATOM 985 O O . SER A 1 127 ? -3.039 18.019 3.188 1.00 49.88 127 SER A O 1
ATOM 987 N N . SER A 1 128 ? -3.389 19.979 2.175 1.00 51.75 128 SER A N 1
ATOM 988 C CA . SER A 1 128 ? -2.306 19.825 1.206 1.00 51.75 128 SER A CA 1
ATOM 989 C C . SER A 1 128 ? -0.971 20.114 1.896 1.00 51.75 128 SER A C 1
ATOM 991 O O . SER A 1 128 ? -0.625 21.281 2.089 1.00 51.75 128 SER A O 1
ATOM 993 N N . SER A 1 129 ? -0.235 19.071 2.275 1.00 45.69 129 SER A N 1
ATOM 994 C CA . SER A 1 129 ? 1.028 19.206 3.008 1.00 45.69 129 SER A CA 1
ATOM 995 C C . SER A 1 129 ? 2.206 18.719 2.168 1.00 45.69 129 SER A C 1
ATOM 997 O O . SER A 1 129 ? 2.359 17.529 1.905 1.00 45.69 129 SER A O 1
ATOM 999 N N . THR A 1 130 ? 3.047 19.667 1.758 1.00 44.41 130 THR A N 1
ATOM 1000 C CA . THR A 1 130 ? 4.412 19.453 1.265 1.00 44.41 130 THR A CA 1
ATOM 1001 C C . THR A 1 130 ? 5.223 18.645 2.282 1.00 44.41 130 THR A C 1
ATOM 1003 O O . THR A 1 130 ? 5.180 18.929 3.481 1.00 44.41 130 THR A O 1
ATOM 1006 N N . ALA A 1 131 ? 5.977 17.659 1.791 1.00 47.66 131 ALA A N 1
ATOM 1007 C CA . ALA A 1 131 ? 6.848 16.794 2.577 1.00 47.66 131 ALA A CA 1
ATOM 1008 C C . ALA A 1 131 ? 7.755 17.598 3.527 1.00 47.66 131 ALA A C 1
ATOM 1010 O O . ALA A 1 131 ? 8.589 18.389 3.086 1.00 47.66 131 ALA A O 1
ATOM 1011 N N . SER A 1 132 ? 7.602 17.367 4.831 1.00 42.50 132 SER A N 1
ATOM 1012 C CA . SER A 1 132 ? 8.539 17.820 5.860 1.00 42.50 132 SER A CA 1
ATOM 1013 C C . SER A 1 132 ? 9.231 16.589 6.431 1.00 42.50 132 SER A C 1
ATOM 1015 O O . SER A 1 132 ? 8.588 15.740 7.041 1.00 42.50 132 SER A O 1
ATOM 1017 N N . GLN A 1 133 ? 10.537 16.476 6.198 1.00 48.00 133 GLN A N 1
ATOM 1018 C CA . GLN A 1 133 ? 11.383 15.472 6.837 1.00 48.00 133 GLN A CA 1
ATOM 1019 C C . GLN A 1 133 ? 11.438 15.769 8.340 1.00 48.00 133 GLN A C 1
ATOM 1021 O O . GLN A 1 133 ? 11.917 16.830 8.739 1.00 48.00 133 GLN A O 1
ATOM 1026 N N . GLN A 1 134 ? 10.952 14.848 9.172 1.00 43.50 134 GLN A N 1
ATOM 1027 C CA . GLN A 1 134 ? 11.128 14.924 10.618 1.00 43.50 134 GLN A CA 1
ATOM 1028 C C . GLN A 1 134 ? 12.387 14.141 10.996 1.00 43.50 134 GLN A C 1
ATOM 1030 O O . GLN A 1 134 ? 12.413 12.915 10.969 1.00 43.50 134 GLN A O 1
ATOM 1035 N N . THR A 1 135 ? 13.453 14.865 11.326 1.00 36.31 135 THR A N 1
ATOM 1036 C CA . THR A 1 135 ? 14.656 14.300 11.936 1.00 36.31 135 THR A CA 1
ATOM 1037 C C . THR A 1 135 ? 14.361 13.945 13.390 1.00 36.31 135 THR A C 1
ATOM 1039 O O . THR A 1 135 ? 14.146 14.832 14.217 1.00 36.31 135 THR A O 1
ATOM 1042 N N . SER A 1 136 ? 14.370 12.654 13.703 1.00 40.28 136 SER A N 1
ATOM 1043 C CA . SER A 1 136 ? 14.358 12.140 15.071 1.00 40.28 136 SER A CA 1
ATOM 1044 C C . SER A 1 136 ? 15.679 12.469 15.770 1.00 40.28 136 SER A C 1
ATOM 1046 O O . SER A 1 136 ? 16.749 12.104 15.286 1.00 40.28 136 SER A O 1
ATOM 1048 N N . SER A 1 137 ? 15.622 13.107 16.938 1.00 42.66 137 SER A N 1
ATOM 1049 C CA . SER A 1 137 ? 16.722 13.101 17.902 1.00 42.66 137 SER A CA 1
ATOM 1050 C C . SER A 1 137 ? 16.179 12.761 19.288 1.00 42.66 137 SER A C 1
ATOM 1052 O O . SER A 1 137 ? 15.493 13.539 19.943 1.00 42.66 137 SER A O 1
ATOM 1054 N N . SER A 1 138 ? 16.485 11.545 19.728 1.00 45.94 138 SER A N 1
ATOM 1055 C CA . SER A 1 138 ? 16.273 11.057 21.086 1.00 45.94 138 SER A CA 1
ATOM 1056 C C . SER A 1 138 ? 17.629 10.839 21.749 1.00 45.94 138 SER A C 1
ATOM 1058 O O . SER A 1 138 ? 18.436 10.068 21.229 1.00 45.94 138 SER A O 1
ATOM 1060 N N . THR A 1 139 ? 17.881 11.437 22.917 1.00 41.50 139 THR A N 1
ATOM 1061 C CA . THR A 1 139 ? 18.793 10.853 23.918 1.00 41.50 139 THR A CA 1
ATOM 1062 C C . THR A 1 139 ? 18.421 11.300 25.338 1.00 41.50 139 THR A C 1
ATOM 1064 O O . THR A 1 139 ? 18.072 12.453 25.577 1.00 41.50 139 THR A O 1
ATOM 1067 N N . SER A 1 140 ? 18.462 10.329 26.250 1.00 41.38 140 SER A N 1
ATOM 1068 C CA . SER A 1 140 ? 17.888 10.278 27.598 1.00 41.38 140 SER A CA 1
ATOM 1069 C C . SER A 1 140 ? 18.670 10.972 28.732 1.00 41.38 140 SER A C 1
ATOM 1071 O O . SER A 1 140 ? 19.893 10.963 28.753 1.00 41.38 140 SER A O 1
ATOM 1073 N N . ALA A 1 141 ? 17.892 11.420 29.730 1.00 42.66 141 ALA A N 1
ATOM 1074 C CA . ALA A 1 141 ? 17.980 11.226 31.195 1.00 42.66 141 ALA A CA 1
ATOM 1075 C C . ALA A 1 141 ? 19.211 11.622 32.062 1.00 42.66 141 ALA A C 1
ATOM 1077 O O . ALA A 1 141 ? 20.316 11.120 31.891 1.00 42.66 141 ALA A O 1
ATOM 1078 N N . SER A 1 142 ? 18.862 12.290 33.183 1.00 40.22 142 SER A N 1
ATOM 1079 C CA . SER A 1 142 ? 19.312 12.096 34.591 1.00 40.22 142 SER A CA 1
ATOM 1080 C C . SER A 1 142 ? 20.096 13.240 35.250 1.00 40.22 142 SER A C 1
ATOM 1082 O O . SER A 1 142 ? 21.270 13.431 34.961 1.00 40.22 142 SER A O 1
ATOM 1084 N N . THR A 1 143 ? 19.482 13.921 36.233 1.00 36.81 143 THR A N 1
ATOM 1085 C CA . THR A 1 143 ? 19.841 13.940 37.684 1.00 36.81 143 THR A CA 1
ATOM 1086 C C . THR A 1 143 ? 19.255 15.175 38.404 1.00 36.81 143 THR A C 1
ATOM 1088 O O . THR A 1 143 ? 19.354 16.282 37.879 1.00 36.81 143 THR A O 1
ATOM 1091 N N . PRO A 1 144 ? 18.662 15.027 39.610 1.00 57.47 144 PRO A N 1
ATOM 1092 C CA . PRO A 1 144 ? 18.333 16.139 40.500 1.00 57.47 144 PRO A CA 1
ATOM 1093 C C . PRO A 1 144 ? 19.369 16.261 41.631 1.00 57.47 144 PRO A C 1
ATOM 1095 O O . PRO A 1 144 ? 19.633 15.294 42.347 1.00 57.47 144 PRO A O 1
ATOM 1098 N N . THR A 1 145 ? 19.919 17.456 41.843 1.00 38.34 145 THR A N 1
ATOM 1099 C CA . THR A 1 145 ? 20.812 17.749 42.975 1.00 38.34 145 THR A CA 1
ATOM 1100 C C . THR A 1 145 ? 20.699 19.211 43.399 1.00 38.34 145 THR A C 1
ATOM 1102 O O . THR A 1 145 ? 21.033 20.112 42.636 1.00 38.34 145 THR A O 1
ATOM 1105 N N . GLY A 1 146 ? 20.309 19.439 44.656 1.00 40.47 146 GLY A N 1
ATOM 1106 C CA . GLY A 1 146 ? 20.690 20.642 45.405 1.00 40.47 146 GLY A CA 1
ATOM 1107 C C . GLY A 1 146 ? 19.696 21.069 46.501 1.00 40.47 146 GLY A C 1
ATOM 1108 O O . GLY A 1 146 ? 18.501 20.962 46.265 1.00 40.47 146 GLY A O 1
ATOM 1109 N N . PRO A 1 147 ? 20.152 21.509 47.696 1.00 53.97 147 PRO A N 1
ATOM 1110 C CA . PRO A 1 147 ? 19.603 21.019 48.972 1.00 53.97 147 PRO A CA 1
ATOM 1111 C C . PRO A 1 147 ? 19.216 22.099 50.023 1.00 53.97 147 PRO A C 1
ATOM 1113 O O . PRO A 1 147 ? 19.548 23.268 49.863 1.00 53.97 147 PRO A O 1
ATOM 1116 N N . SER A 1 148 ? 18.631 21.626 51.145 1.00 36.88 148 SER A N 1
ATOM 1117 C CA . SER A 1 148 ? 18.669 22.179 52.531 1.00 36.88 148 SER A CA 1
ATOM 1118 C C . SER A 1 148 ? 17.886 23.496 52.807 1.00 36.88 148 SER A C 1
ATOM 1120 O O . SER A 1 148 ? 17.862 24.386 51.976 1.00 36.88 148 SER A O 1
ATOM 1122 N N . THR A 1 149 ? 17.220 23.769 53.946 1.00 37.38 149 THR A N 1
ATOM 1123 C CA . THR A 1 149 ? 17.247 23.215 55.321 1.00 37.38 149 THR A CA 1
ATOM 1124 C C . THR A 1 149 ? 16.084 23.790 56.172 1.00 37.38 149 THR A C 1
ATOM 1126 O O . THR A 1 149 ? 15.777 24.965 56.002 1.00 37.38 149 THR A O 1
ATOM 1129 N N . ALA A 1 150 ? 15.616 23.001 57.165 1.00 39.25 150 ALA A N 1
ATOM 1130 C CA . ALA A 1 150 ? 15.183 23.362 58.547 1.00 39.25 150 ALA A CA 1
ATOM 1131 C C . ALA A 1 150 ? 13.878 24.181 58.775 1.00 39.25 150 ALA A C 1
ATOM 1133 O O . ALA A 1 150 ? 13.657 25.160 58.083 1.00 39.25 150 ALA A O 1
ATOM 1134 N N . SER A 1 151 ? 13.011 23.966 59.787 1.00 42.97 151 SER A N 1
ATOM 1135 C CA . SER A 1 151 ? 12.829 23.031 60.939 1.00 42.97 151 SER A CA 1
ATOM 1136 C C . SER A 1 151 ? 11.515 23.477 61.699 1.00 42.97 151 SER A C 1
ATOM 1138 O O . SER A 1 151 ? 10.850 24.360 61.158 1.00 42.97 151 SER A O 1
ATOM 1140 N N . PRO A 1 152 ? 11.148 23.045 62.937 1.00 59.69 152 PRO A N 1
ATOM 1141 C CA . PRO A 1 152 ? 10.359 21.856 63.339 1.00 59.69 152 PRO A CA 1
ATOM 1142 C C . PRO A 1 152 ? 9.133 22.180 64.274 1.00 59.69 152 PRO A C 1
ATOM 1144 O O . PRO A 1 152 ? 8.656 23.306 64.259 1.00 59.69 152 PRO A O 1
ATOM 1147 N N . GLU A 1 153 ? 8.710 21.194 65.103 1.00 40.62 153 GLU A N 1
ATOM 1148 C CA . GLU A 1 153 ? 7.715 21.158 66.228 1.00 40.62 153 GLU A CA 1
ATOM 1149 C C . GLU A 1 153 ? 6.334 20.554 65.852 1.00 40.62 153 GLU A C 1
ATOM 1151 O O . GLU A 1 153 ? 5.706 20.998 64.899 1.00 40.62 153 GLU A O 1
ATOM 1156 N N . ASP A 1 154 ? 5.753 19.526 66.498 1.00 42.31 154 ASP A N 1
ATOM 1157 C CA . ASP A 1 154 ? 6.059 18.725 67.705 1.00 42.31 154 ASP A CA 1
ATOM 1158 C C . ASP A 1 154 ? 5.252 17.374 67.665 1.00 42.31 154 ASP A C 1
ATOM 1160 O O . ASP A 1 154 ? 4.329 17.258 66.849 1.00 42.31 154 ASP A O 1
ATOM 1164 N N . PRO A 1 155 ? 5.564 16.337 68.485 1.00 57.31 155 PRO A N 1
ATOM 1165 C CA . PRO A 1 155 ? 5.061 14.953 68.390 1.00 57.31 155 PRO A CA 1
ATOM 1166 C C . PRO A 1 155 ? 4.122 14.499 69.541 1.00 57.31 155 PRO A C 1
ATOM 1168 O O . PRO A 1 155 ? 4.091 15.124 70.591 1.00 57.31 155 PRO A O 1
ATOM 1171 N N . ALA A 1 156 ? 3.421 13.357 69.369 1.00 41.34 156 ALA A N 1
ATOM 1172 C CA . ALA A 1 156 ? 3.033 12.342 70.395 1.00 41.34 156 ALA A CA 1
ATOM 1173 C C . ALA A 1 156 ? 1.875 11.445 69.875 1.00 41.34 156 ALA A C 1
ATOM 1175 O O . ALA A 1 156 ? 0.820 11.957 69.525 1.00 41.34 156 ALA A O 1
ATOM 1176 N N . SER A 1 157 ? 2.097 10.136 69.643 1.00 41.31 157 SER A N 1
ATOM 1177 C CA . SER A 1 157 ? 1.763 8.986 70.536 1.00 41.31 157 SER A CA 1
ATOM 1178 C C . SER A 1 157 ? 0.246 8.680 70.634 1.00 41.31 157 SER A C 1
ATOM 1180 O O . SER A 1 157 ? -0.539 9.583 70.859 1.00 41.31 157 SER A O 1
ATOM 1182 N N . THR A 1 158 ? -0.302 7.454 70.530 1.00 40.84 158 THR A N 1
ATOM 1183 C CA . THR A 1 158 ? 0.223 6.092 70.772 1.00 40.84 158 THR A CA 1
ATOM 1184 C C . THR A 1 158 ? -0.838 5.005 70.434 1.00 40.84 158 THR A C 1
ATOM 1186 O O . THR A 1 158 ? -2.026 5.283 70.548 1.00 40.84 158 THR A O 1
ATOM 1189 N N . LEU A 1 159 ? -0.364 3.760 70.201 1.00 46.66 159 LEU A N 1
ATOM 1190 C CA . LEU A 1 159 ? -0.948 2.419 70.523 1.00 46.66 159 LEU A CA 1
ATOM 1191 C C . LEU A 1 159 ? -2.124 1.878 69.661 1.00 46.66 159 LEU A C 1
ATOM 1193 O O . LEU A 1 159 ? -3.205 2.445 69.670 1.00 46.66 159 LEU A O 1
ATOM 1197 N N . VAL A 1 160 ? -1.964 0.861 68.787 1.00 44.00 160 VAL A N 1
ATOM 1198 C CA . VAL A 1 160 ? -1.639 -0.598 68.926 1.00 44.00 160 VAL A CA 1
ATOM 1199 C C . VAL A 1 160 ? -2.844 -1.480 69.307 1.00 44.00 160 VAL A C 1
ATOM 1201 O O . VAL A 1 160 ? -3.481 -1.212 70.316 1.00 44.00 160 VAL A O 1
ATOM 1204 N N . VAL A 1 161 ? -3.079 -2.550 68.514 1.00 44.56 161 VAL A N 1
ATOM 1205 C CA . VAL A 1 161 ? -3.468 -3.958 68.860 1.00 44.56 161 VAL A CA 1
ATOM 1206 C C . VAL A 1 161 ? -3.920 -4.653 67.552 1.00 44.56 161 VAL A C 1
ATOM 1208 O O . VAL A 1 161 ? -4.917 -4.267 66.955 1.00 44.56 161 VAL A O 1
ATOM 1211 N N . THR A 1 162 ? -3.055 -5.416 66.869 1.00 42.84 162 THR A N 1
ATOM 1212 C CA . THR A 1 162 ? -2.827 -6.886 66.929 1.00 42.84 162 THR A CA 1
ATOM 1213 C C . THR A 1 162 ? -4.012 -7.777 66.532 1.00 42.84 162 THR A C 1
ATOM 1215 O O . THR A 1 162 ? -4.999 -7.867 67.252 1.00 42.84 162 THR A O 1
ATOM 1218 N N . GLY A 1 163 ? -3.826 -8.543 65.450 1.00 40.78 163 GLY A N 1
ATOM 1219 C CA . GLY A 1 163 ? -4.622 -9.717 65.084 1.00 40.78 163 GLY A CA 1
ATOM 1220 C C . GLY A 1 163 ? -3.843 -10.593 64.098 1.00 40.78 163 GLY A C 1
ATOM 1221 O O . GLY A 1 163 ? -3.598 -10.197 62.964 1.00 40.78 163 GLY A O 1
ATOM 1222 N N . THR A 1 164 ? -3.389 -11.750 64.569 1.00 39.50 164 THR A N 1
ATOM 1223 C CA . THR A 1 164 ? -2.345 -12.600 63.982 1.00 39.50 164 THR A CA 1
ATOM 1224 C C . THR A 1 164 ? -2.937 -13.856 63.318 1.00 39.50 164 THR A C 1
ATOM 1226 O O . THR A 1 164 ? -3.784 -14.508 63.920 1.00 39.50 164 THR A O 1
ATOM 1229 N N . ARG A 1 165 ? -2.305 -14.299 62.212 1.00 48.34 165 ARG A N 1
ATOM 1230 C CA . ARG A 1 165 ? -2.064 -15.715 61.798 1.00 48.34 165 ARG A CA 1
ATOM 1231 C C . ARG A 1 165 ? -3.160 -16.475 60.979 1.00 48.34 165 ARG A C 1
ATOM 1233 O O . ARG A 1 165 ? -4.248 -15.950 60.805 1.00 48.34 165 ARG A O 1
ATOM 1240 N N . PRO A 1 166 ? -2.846 -17.648 60.358 1.00 55.97 166 PRO A N 1
ATOM 1241 C CA . PRO A 1 166 ? -2.731 -17.809 58.894 1.00 55.97 166 PRO A CA 1
ATOM 1242 C C . PRO A 1 166 ? -3.538 -19.020 58.340 1.00 55.97 166 PRO A C 1
ATOM 1244 O O . PRO A 1 166 ? -4.130 -19.765 59.114 1.00 55.97 166 PRO A O 1
ATOM 1247 N N . SER A 1 167 ? -3.474 -19.315 57.032 1.00 42.12 167 SER A N 1
ATOM 1248 C CA . SER A 1 167 ? -3.284 -20.698 56.525 1.00 42.12 167 SER A CA 1
ATOM 1249 C C . SER A 1 167 ? -3.153 -20.766 55.003 1.00 42.12 167 SER A C 1
ATOM 1251 O O . SER A 1 167 ? -3.950 -20.201 54.263 1.00 42.12 167 SER A O 1
ATOM 1253 N N . GLN A 1 168 ? -2.134 -21.507 54.574 1.00 50.75 168 GLN A N 1
ATOM 1254 C CA . GLN A 1 168 ? -1.989 -22.104 53.250 1.00 50.75 168 GLN A CA 1
ATOM 1255 C C . GLN A 1 168 ? -2.931 -23.315 53.124 1.00 50.75 168 GLN A C 1
ATOM 1257 O O . GLN A 1 168 ? -3.133 -24.013 54.116 1.00 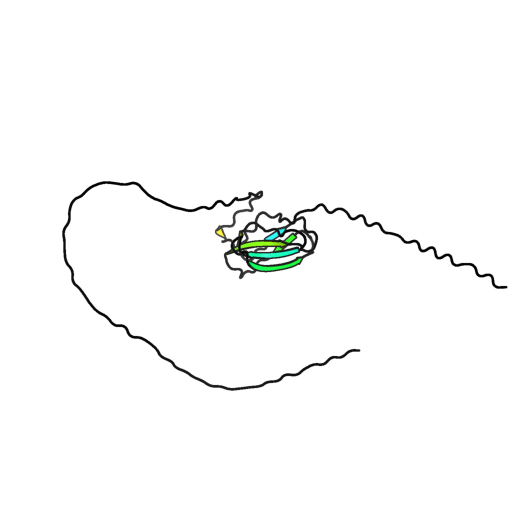50.75 168 GLN A O 1
ATOM 1262 N N . SER A 1 169 ? -3.407 -23.633 51.918 1.00 52.72 169 SER A N 1
ATOM 1263 C CA . SER A 1 169 ? -3.584 -25.028 51.485 1.00 52.72 169 SER A CA 1
ATOM 1264 C C . SER A 1 169 ? -3.652 -25.118 49.958 1.00 52.72 169 SER A C 1
ATOM 1266 O O . SER A 1 169 ? -4.243 -24.265 49.300 1.00 52.72 169 SER A O 1
ATOM 1268 N N . VAL A 1 170 ? -2.999 -26.146 49.430 1.00 43.88 170 VAL A N 1
ATOM 1269 C CA . VAL A 1 170 ? -2.691 -26.451 48.027 1.00 43.88 170 VAL A CA 1
ATOM 1270 C C . VAL A 1 170 ? -3.643 -27.517 47.455 1.00 43.88 170 VAL A C 1
ATOM 1272 O O . VAL A 1 170 ? -3.968 -28.443 48.188 1.00 43.88 170 VAL A O 1
ATOM 1275 N N . GLU A 1 171 ? -4.007 -27.359 46.165 1.00 48.06 171 GLU A N 1
ATOM 1276 C CA . GLU A 1 171 ? -4.298 -28.354 45.085 1.00 48.06 171 GLU A CA 1
ATOM 1277 C C . GLU A 1 171 ? -5.187 -29.610 45.340 1.00 48.06 171 GLU A C 1
ATOM 1279 O O . GLU A 1 171 ? -5.550 -29.925 46.466 1.00 48.06 171 GLU A O 1
ATOM 1284 N N . PRO A 1 172 ? -5.479 -30.447 44.316 1.00 52.59 172 PRO A N 1
ATOM 1285 C CA . PRO A 1 172 ? -6.119 -30.201 43.018 1.00 52.59 172 PRO A CA 1
ATOM 1286 C C . PRO A 1 172 ? -7.383 -31.095 42.870 1.00 52.59 172 PRO A C 1
ATOM 1288 O O . PRO A 1 172 ? -7.646 -31.975 43.690 1.00 52.59 172 PRO A O 1
ATOM 1291 N N . THR A 1 173 ? -8.191 -30.950 41.814 1.00 48.03 173 THR A N 1
ATOM 1292 C CA . THR A 1 173 ? -9.226 -31.963 41.503 1.00 48.03 173 THR A CA 1
ATOM 1293 C C . THR A 1 173 ? -9.270 -32.271 40.015 1.00 48.03 173 THR A C 1
ATOM 1295 O O . THR A 1 173 ? -9.731 -31.477 39.201 1.00 48.03 173 THR A O 1
ATOM 1298 N N . SER A 1 174 ? -8.779 -33.466 39.692 1.00 46.91 174 SER A N 1
ATOM 1299 C CA . SER A 1 174 ? -8.983 -34.178 38.435 1.00 46.91 174 SER A CA 1
ATOM 1300 C C . SER A 1 174 ? -10.423 -34.676 38.322 1.00 46.91 174 SER A C 1
ATOM 1302 O O . SER A 1 174 ? -10.967 -35.219 39.284 1.00 46.91 174 SER A O 1
ATOM 1304 N N . THR A 1 175 ? -11.004 -34.650 37.122 1.00 51.84 175 THR A N 1
ATOM 1305 C CA . THR A 1 175 ? -11.974 -35.681 36.720 1.00 51.84 175 THR A CA 1
ATOM 1306 C C . THR A 1 175 ? -11.894 -35.927 35.213 1.00 51.84 175 THR A C 1
ATOM 1308 O O . THR A 1 175 ? -11.992 -35.005 34.410 1.00 51.84 175 THR A O 1
ATOM 1311 N N . SER A 1 176 ? -11.653 -37.193 34.862 1.00 45.56 176 SER A N 1
ATOM 1312 C CA . SER A 1 176 ? -11.636 -37.770 33.513 1.00 45.56 176 SER A CA 1
ATOM 1313 C C . SER A 1 176 ? -13.016 -38.281 33.093 1.00 45.56 176 SER A C 1
ATOM 1315 O O . SER A 1 176 ? -13.735 -38.825 33.925 1.00 45.56 176 SER A O 1
ATOM 1317 N N . ALA A 1 177 ? -13.291 -38.237 31.787 1.00 49.94 177 ALA A N 1
ATOM 1318 C CA . ALA A 1 177 ? -13.989 -39.262 30.988 1.00 49.94 177 ALA A CA 1
ATOM 1319 C C . ALA A 1 177 ? -13.600 -38.971 29.515 1.00 49.94 177 ALA A C 1
ATOM 1321 O O . ALA A 1 177 ? -13.786 -37.837 29.087 1.00 49.94 177 ALA A O 1
ATOM 1322 N N . LEU A 1 178 ? -12.838 -39.759 28.739 1.00 46.66 178 LEU A N 1
ATOM 1323 C CA . LEU A 1 178 ? -12.857 -41.177 28.317 1.00 46.66 178 LEU A CA 1
ATOM 1324 C C . LEU A 1 178 ? -14.082 -41.616 27.487 1.00 46.66 178 LEU A C 1
ATOM 1326 O O . LEU A 1 178 ? -15.201 -41.611 27.989 1.00 46.66 178 LEU A O 1
ATOM 1330 N N . GLY A 1 179 ? -13.792 -42.083 26.257 1.00 42.28 179 GLY A N 1
ATOM 1331 C CA . GLY A 1 179 ? -14.659 -42.823 25.318 1.00 42.28 179 GLY A CA 1
ATOM 1332 C C . GLY A 1 179 ? -14.718 -42.157 23.931 1.00 42.28 179 GLY A C 1
ATOM 1333 O O . GLY A 1 179 ? -15.443 -41.179 23.801 1.00 42.28 179 GLY A O 1
ATOM 1334 N N . SER A 1 180 ? -13.863 -42.466 22.935 1.00 45.88 180 SER A N 1
ATOM 1335 C CA . SER A 1 180 ? -13.754 -43.713 22.113 1.00 45.88 180 SER A CA 1
ATOM 1336 C C . SER A 1 180 ? -15.018 -43.912 21.249 1.00 45.88 180 SER A C 1
ATOM 1338 O O . SER A 1 180 ? -16.111 -43.771 21.776 1.00 45.88 180 SER A O 1
ATOM 1340 N N . ASP A 1 181 ? -15.029 -44.107 19.925 1.00 49.91 181 ASP A N 1
ATOM 1341 C CA . ASP A 1 181 ? -14.201 -44.842 18.951 1.00 49.91 181 ASP A CA 1
ATOM 1342 C C . ASP A 1 181 ? -14.395 -44.182 17.553 1.00 49.91 181 ASP A C 1
ATOM 1344 O O . ASP A 1 181 ? -15.424 -43.562 17.305 1.00 49.91 181 ASP A O 1
ATOM 1348 N N . GLY A 1 182 ? -13.433 -44.145 16.624 1.00 41.19 182 GLY A N 1
ATOM 1349 C CA . GLY A 1 182 ? -13.108 -45.247 15.702 1.00 41.19 182 GLY A CA 1
ATOM 1350 C C . GLY A 1 182 ? -13.407 -44.835 14.242 1.00 41.19 182 GLY A C 1
ATOM 1351 O O . GLY A 1 182 ? -14.550 -44.633 13.864 1.00 41.19 182 GLY A O 1
ATOM 1352 N N . ASN A 1 183 ? -12.375 -44.567 13.437 1.00 45.78 183 ASN A N 1
ATOM 1353 C CA . ASN A 1 183 ? -11.927 -45.443 12.342 1.00 45.78 183 ASN A CA 1
ATOM 13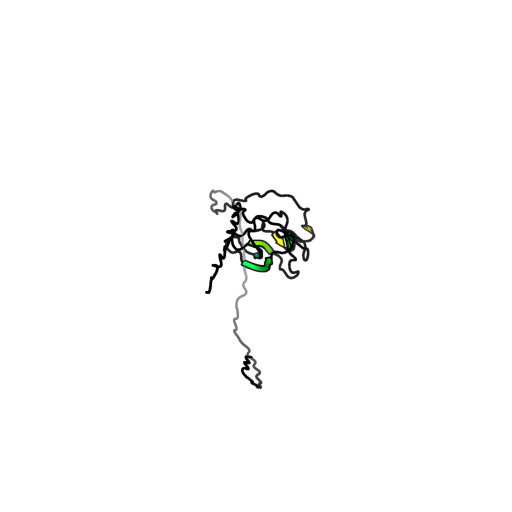54 C C . ASN A 1 183 ? -12.755 -45.396 11.035 1.00 45.78 183 ASN A C 1
ATOM 1356 O O . ASN A 1 183 ? -13.760 -46.088 10.915 1.00 45.78 183 ASN A O 1
ATOM 1360 N N . ALA A 1 184 ? -12.212 -44.740 10.001 1.00 50.44 184 ALA A N 1
ATOM 1361 C CA . ALA A 1 184 ? -12.111 -45.330 8.660 1.00 50.44 184 ALA A CA 1
ATOM 1362 C C . ALA A 1 184 ? -11.067 -44.583 7.811 1.00 50.44 184 ALA A C 1
ATOM 1364 O O . ALA A 1 184 ? -11.202 -43.401 7.503 1.00 50.44 184 ALA A O 1
ATOM 1365 N N . ALA A 1 185 ? -10.018 -45.313 7.448 1.00 46.09 185 ALA A N 1
ATOM 1366 C CA . ALA A 1 185 ? -9.053 -44.975 6.416 1.00 46.09 185 ALA A CA 1
ATOM 1367 C C . ALA A 1 185 ? -9.673 -45.094 5.012 1.00 46.09 185 ALA A C 1
ATOM 1369 O O . ALA A 1 185 ? -10.476 -45.997 4.796 1.00 46.09 185 ALA A O 1
ATOM 1370 N N . GLN A 1 186 ? -9.198 -44.301 4.042 1.00 49.69 186 GLN A N 1
ATOM 1371 C CA . GLN A 1 186 ? -8.843 -44.844 2.722 1.00 49.69 186 GLN A CA 1
ATOM 1372 C C . GLN A 1 186 ? -7.894 -43.911 1.932 1.00 49.69 186 GLN A C 1
ATOM 1374 O O . GLN A 1 186 ? -8.221 -42.743 1.727 1.00 49.69 186 GLN A O 1
ATOM 1379 N N . PRO A 1 187 ? -6.749 -44.424 1.443 1.00 64.25 187 PRO A N 1
ATOM 1380 C CA . PRO A 1 187 ? -5.915 -43.820 0.404 1.00 64.25 187 PRO A CA 1
ATOM 1381 C C . PRO A 1 187 ? -6.184 -44.451 -0.980 1.00 64.25 187 PRO A C 1
ATOM 1383 O O . PRO A 1 187 ? -6.558 -45.620 -1.053 1.00 64.25 187 PRO A O 1
ATOM 1386 N N . SER A 1 188 ? -5.959 -43.708 -2.072 1.00 50.25 188 SER A N 1
ATOM 1387 C CA . SER A 1 188 ? -5.563 -44.172 -3.432 1.00 50.25 188 SER A CA 1
ATOM 1388 C C . SER A 1 188 ? -5.490 -42.936 -4.346 1.00 50.25 188 SER A C 1
ATOM 1390 O O . SER A 1 188 ? -6.456 -42.188 -4.420 1.00 50.25 188 SER A O 1
ATOM 1392 N N . SER A 1 189 ? -4.324 -42.502 -4.834 1.00 51.31 189 SER A N 1
ATOM 1393 C CA . SER A 1 189 ? -3.476 -43.062 -5.909 1.00 51.31 189 SER A CA 1
ATOM 1394 C C . SER A 1 189 ? -4.030 -42.849 -7.326 1.00 51.31 189 SER A C 1
ATOM 1396 O O . SER A 1 189 ? -4.958 -43.528 -7.740 1.00 51.31 189 SER A O 1
ATOM 1398 N N . SER A 1 190 ? -3.368 -41.919 -8.032 1.00 57.81 190 SER A N 1
ATOM 1399 C CA . SER A 1 190 ? -2.957 -41.920 -9.452 1.00 57.81 190 SER A CA 1
ATOM 1400 C C . SER A 1 190 ? -3.930 -42.353 -10.556 1.00 57.81 190 SER A C 1
ATOM 1402 O O . SER A 1 190 ? -4.247 -43.530 -10.663 1.00 57.81 190 SER A O 1
ATOM 1404 N N . GLU A 1 191 ? -4.131 -41.464 -11.536 1.00 54.41 191 GLU A N 1
ATOM 1405 C CA . GLU A 1 191 ? -4.114 -41.872 -12.945 1.00 54.41 191 GLU A CA 1
ATOM 1406 C C . GLU A 1 191 ? -3.487 -40.777 -13.824 1.00 54.41 191 GLU A C 1
ATOM 1408 O O . GLU A 1 191 ? -3.886 -39.613 -13.804 1.00 54.41 191 GLU A O 1
ATOM 1413 N N . ALA A 1 192 ? -2.442 -41.170 -14.550 1.00 58.91 192 ALA A N 1
ATOM 1414 C CA . ALA A 1 192 ? -1.875 -40.449 -15.674 1.00 58.91 192 ALA A CA 1
ATOM 1415 C C . ALA A 1 192 ? -2.641 -40.849 -16.940 1.00 58.91 192 ALA A C 1
ATOM 1417 O O . ALA A 1 192 ? -2.967 -42.022 -17.101 1.00 58.91 192 ALA A O 1
ATOM 1418 N N . SER A 1 193 ? -2.830 -39.931 -17.887 1.00 64.38 193 SER A N 1
ATOM 1419 C CA . SER A 1 193 ? -3.013 -40.338 -19.279 1.00 64.38 193 SER A CA 1
ATOM 1420 C C . SER A 1 193 ? -2.492 -39.271 -20.232 1.00 64.38 193 SER A C 1
ATOM 1422 O O . SER A 1 193 ? -2.996 -38.153 -20.295 1.00 64.38 193 SER A O 1
ATOM 1424 N N . SER A 1 194 ? -1.425 -39.645 -20.934 1.00 55.12 194 SER A N 1
ATOM 1425 C CA . SER A 1 194 ? -0.994 -39.052 -22.191 1.00 55.12 194 SER A CA 1
ATOM 1426 C C . SER A 1 194 ? -1.907 -39.542 -23.307 1.00 55.12 194 SER A C 1
ATOM 1428 O O . SER A 1 194 ? -2.092 -40.751 -23.443 1.00 55.12 194 SER A O 1
ATOM 1430 N N . THR A 1 195 ? -2.374 -38.645 -24.169 1.00 59.22 195 THR A N 1
ATOM 1431 C CA . THR A 1 195 ? -2.355 -38.845 -25.628 1.00 59.22 195 THR A CA 1
ATOM 1432 C C . THR A 1 195 ? -2.463 -37.503 -26.332 1.00 59.22 195 THR A C 1
ATOM 1434 O O . THR A 1 195 ? -3.208 -36.638 -25.823 1.00 59.22 195 THR A O 1
#

Mean predicted aligned error: 20.27 Å

Organism: NCBI:txid1954250

Solvent-accessible surface area (backbone atoms only — not comparable to full-atom values): 13905 Å² total; per-residue (Å²): 139,88,83,85,79,85,84,80,81,81,78,80,79,80,79,78,80,73,80,79,74,80,73,73,88,52,66,38,40,72,72,68,67,72,73,71,37,48,74,67,45,72,40,74,44,37,45,46,44,65,88,52,41,30,34,34,32,36,29,34,70,54,90,94,58,64,38,84,73,42,82,75,44,74,63,46,68,54,92,57,76,47,51,50,76,46,69,56,65,77,82,58,68,80,46,59,34,30,44,38,40,36,38,90,79,52,71,69,29,67,50,78,77,32,49,32,49,36,58,86,89,70,72,69,78,87,62,92,61,80,92,73,88,80,82,87,85,87,85,85,88,90,86,89,87,87,83,89,81,92,86,91,92,88,90,81,90,82,86,90,85,90,87,84,90,90,84,88,88,81,88,86,84,88,84,90,83,91,80,90,83,84,90,83,89,87,90,84,84,89,83,86,82,90,132

Radius of gyration: 36.55 Å; Cα contacts (8 Å, |Δi|>4): 222; chains: 1; bounding box: 37×69×144 Å

Secondary structure (DSSP, 8-state):
---PPP-------------------PPPEE--------TT--EEEEEE--SS-EEEEEEES-GGG-EEEEEEEEEE-PSSTTEEEE---TT--SEEEEEEEE-SSSPPEEPPPEEESPPGGG-------------------------------------------------------------------------

pLDDT: mean 70.23, std 22.32, range [36.31, 98.31]

Sequence (195 aa):
MATALPVVLVLTLLVAFFPTAARAQQQLVFLNGNYETPRGKPIPLKWTGNRGPVNITLMNGLDENLQRVLVVVTGYAGPPPDSFVFNPPSDLPTDFYEIQIEDGVSNPDYTPRFQYPVPADDILPPSSSTASQQTSSSTSASTPTGPSTASPEDPASTLVVTGTRPSQSVEPTSTSALGSDGNAAQPSSSEASST

Foldseek 3Di:
DDDDDDDDDPPPDPPPPDPPPPPDQDAWEWDDDDQAAAQQDKGKTFIDRAPFFKWKFKWDDDPVDIDTDDGQDDRDCDPPNGIDIGGDDNPDDWHKIKMWMDNPPHDIYIHPIYTPNDDPVPDDDDDPDDDDDDDDDDDDDDDDDDYDDDYDDDDDDDDDDDDDDDDDDDDDDDDDDDDDDDDDDDDDDDDDDDD

Nearest PDB structures (foldseek):
  7xt6-assembly1_A  TM=4.620E-01  e=8.655E-03  Homo sapiens
  1ev2-assembly1_H  TM=5.336E-01  e=8.049E-02  Homo sap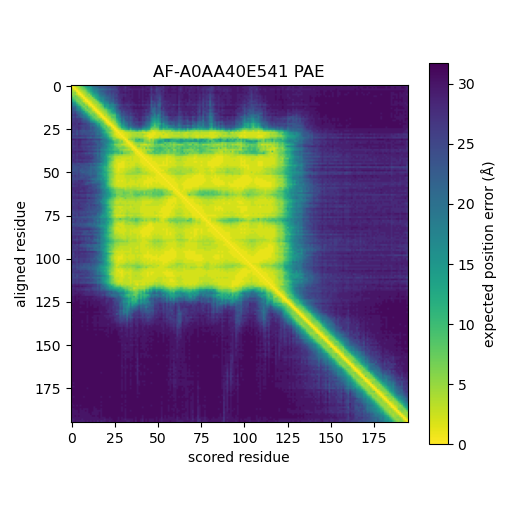iens
  1iil-assembly2_F  TM=5.020E-01  e=7.180E-02  Homo sapiens
  3rp1-assembly4_D  TM=4.019E-01  e=9.025E-02  Homo sapiens
  7tzg-assembly1_C  TM=4.362E-01  e=4.406E+00  Homo sapiens

InterPro domains:
  IPR018466 Cell wall synthesis protein KRE9/Knh1-like, N-terminal [PF10342] (34-115)
  IPR052982 SRP1/TIP1-like Cell Wall Component [PTHR40633] (14-194)